Protein AF-A0A0D7PQR4-F1 (afdb_monomer)

Mean predicted aligned error: 14.52 Å

Secondary structure (DSSP, 8-state):
----------------------GGGS-HHHHHHHHHHHHHHHHHH-GGGHHHHHHHTT-HHHHHHSH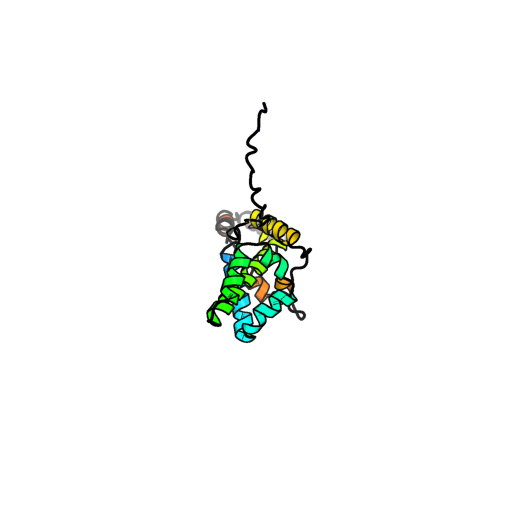HHHHHHHHHHH-S-HHHHHHHHHHHHHHHHHHHHHHHTGGGHHHHSHHHHHHHHHHHHHTT-TT--HHHHHHH--TT---HHHHHHHSPP----TTHHHHHHH----TTHHHHHHHHHHHT--

Structure (mmCIF, N/CA/C/O backbone):
data_AF-A0A0D7PQR4-F1
#
_entry.id   AF-A0A0D7PQR4-F1
#
loop_
_atom_site.group_PDB
_atom_site.id
_atom_site.type_symbol
_atom_site.label_atom_id
_atom_site.label_alt_id
_atom_site.label_comp_id
_atom_site.label_asym_id
_atom_site.label_entity_id
_atom_site.label_seq_id
_atom_site.pdbx_PDB_ins_code
_atom_site.Cartn_x
_atom_site.Cartn_y
_atom_site.Cartn_z
_atom_site.occupancy
_atom_site.B_iso_or_equiv
_atom_site.auth_seq_id
_atom_site.auth_comp_id
_atom_site.auth_asym_id
_atom_site.auth_atom_id
_atom_site.pdbx_PDB_model_num
ATOM 1 N N . MET A 1 1 ? 49.758 25.191 42.127 1.00 40.03 1 MET A N 1
ATOM 2 C CA . MET A 1 1 ? 49.955 24.147 41.099 1.00 40.03 1 MET A CA 1
ATOM 3 C C . MET A 1 1 ? 48.771 23.197 41.209 1.00 40.03 1 MET A C 1
ATOM 5 O O . MET A 1 1 ? 48.793 22.284 42.014 1.00 40.03 1 MET A O 1
ATOM 9 N N . GLU A 1 2 ? 47.596 23.698 40.836 1.00 37.06 2 GLU A N 1
ATOM 10 C CA . GLU A 1 2 ? 46.915 23.432 39.553 1.00 37.06 2 GLU A CA 1
ATOM 11 C C . GLU A 1 2 ? 46.337 22.015 39.479 1.00 37.06 2 GLU A C 1
ATOM 13 O O . GLU A 1 2 ? 46.972 21.059 39.046 1.00 37.06 2 GLU A O 1
ATOM 18 N N . ALA A 1 3 ? 45.084 21.925 39.929 1.00 39.38 3 ALA A N 1
ATOM 19 C CA . ALA A 1 3 ? 44.169 20.846 39.615 1.00 39.38 3 ALA A CA 1
ATOM 20 C C . ALA A 1 3 ? 43.684 21.035 38.172 1.00 39.38 3 ALA A C 1
ATOM 22 O O . ALA A 1 3 ? 43.029 22.033 37.874 1.00 39.38 3 ALA A O 1
ATOM 23 N N . VAL A 1 4 ? 43.984 20.085 37.285 1.00 45.41 4 VAL A N 1
ATOM 24 C CA . VAL A 1 4 ? 43.420 20.064 35.930 1.00 45.41 4 VAL A CA 1
ATOM 25 C C . VAL A 1 4 ? 42.493 18.865 35.810 1.00 45.41 4 VAL A C 1
ATOM 27 O O . VAL A 1 4 ? 42.892 17.703 35.781 1.00 45.41 4 VAL A O 1
ATOM 30 N N . THR A 1 5 ? 41.214 19.203 35.799 1.00 43.31 5 THR A N 1
ATOM 31 C CA . THR A 1 5 ? 40.053 18.349 35.611 1.00 43.31 5 THR A CA 1
ATOM 32 C C . THR A 1 5 ? 40.064 17.731 34.211 1.00 43.31 5 THR A C 1
ATOM 34 O O . THR A 1 5 ? 39.965 18.420 33.197 1.00 43.31 5 THR A O 1
ATOM 37 N N . HIS A 1 6 ? 40.142 16.402 34.133 1.00 37.88 6 HIS A N 1
ATOM 38 C CA . HIS A 1 6 ? 39.927 15.680 32.882 1.00 37.88 6 HIS A CA 1
ATOM 39 C C . HIS A 1 6 ? 38.423 15.633 32.579 1.00 37.88 6 HIS A C 1
ATOM 41 O O . HIS A 1 6 ? 37.688 14.762 33.041 1.00 37.88 6 HIS A O 1
ATOM 47 N N . ALA A 1 7 ? 37.956 16.610 31.802 1.00 39.00 7 ALA A N 1
ATOM 48 C CA . ALA A 1 7 ? 36.612 16.626 31.250 1.00 39.00 7 ALA A CA 1
ATOM 49 C C . ALA A 1 7 ? 36.429 15.441 30.286 1.00 39.00 7 ALA A C 1
ATOM 51 O O . ALA A 1 7 ? 36.964 15.422 29.174 1.00 39.00 7 ALA A O 1
ATOM 52 N N . ALA A 1 8 ? 35.646 14.448 30.708 1.00 38.22 8 ALA A N 1
ATOM 53 C CA . ALA A 1 8 ? 35.138 13.398 29.841 1.00 38.22 8 ALA A CA 1
ATOM 54 C C . ALA A 1 8 ? 34.242 14.039 28.771 1.00 38.22 8 ALA A C 1
ATOM 56 O O . ALA A 1 8 ? 33.087 14.395 29.009 1.00 38.22 8 ALA A O 1
ATOM 57 N N . ARG A 1 9 ? 34.798 14.221 27.570 1.00 38.69 9 ARG A N 1
ATOM 58 C CA . ARG A 1 9 ? 34.078 14.695 26.389 1.00 38.69 9 ARG A CA 1
ATOM 59 C C . ARG A 1 9 ? 33.115 13.599 25.941 1.00 38.69 9 ARG A C 1
ATOM 61 O O . ARG A 1 9 ? 33.416 12.820 25.039 1.00 38.69 9 ARG A O 1
ATOM 68 N N . GLY A 1 10 ? 31.944 13.561 26.571 1.00 34.31 10 GLY A N 1
ATOM 69 C CA . GLY A 1 10 ? 30.780 12.851 26.066 1.00 34.31 10 GLY A CA 1
ATOM 70 C C . GLY A 1 10 ? 30.486 13.355 24.658 1.00 34.31 10 GLY A C 1
ATOM 71 O O . GLY A 1 10 ? 29.921 14.435 24.467 1.00 34.31 10 GLY A O 1
ATOM 72 N N . ARG A 1 11 ? 30.914 12.594 23.646 1.00 40.16 11 ARG A N 1
ATOM 73 C CA . ARG A 1 11 ? 30.415 12.754 22.283 1.00 40.16 11 ARG A CA 1
ATOM 74 C C . ARG A 1 11 ? 28.931 12.433 22.343 1.00 40.16 11 ARG A C 1
ATOM 76 O O . ARG A 1 11 ? 28.533 11.273 22.350 1.00 40.16 11 ARG A O 1
ATOM 83 N N . ARG A 1 12 ? 28.140 13.502 22.433 1.00 36.53 12 ARG A N 1
ATOM 84 C CA . ARG A 1 12 ? 26.700 13.524 22.209 1.00 36.53 12 ARG A CA 1
ATOM 85 C C . ARG A 1 12 ? 26.412 12.687 20.967 1.00 36.53 12 ARG A C 1
ATOM 87 O O . ARG A 1 12 ? 26.768 13.075 19.855 1.00 36.53 12 ARG A O 1
ATOM 94 N N . LYS A 1 13 ? 25.835 11.506 21.186 1.00 37.44 13 LYS A N 1
ATOM 95 C CA . LYS A 1 13 ? 25.233 10.686 20.141 1.00 37.44 13 LYS A CA 1
ATOM 96 C C . LYS A 1 13 ? 24.183 11.578 19.496 1.00 37.44 13 LYS A C 1
ATOM 98 O O . LYS A 1 13 ? 23.254 12.002 20.178 1.00 37.44 13 LYS A O 1
ATOM 103 N N . ALA A 1 14 ? 24.401 11.937 18.233 1.00 39.28 14 ALA A N 1
ATOM 104 C CA . ALA A 1 14 ? 23.404 12.629 17.438 1.00 39.28 14 ALA A CA 1
ATOM 105 C C . ALA A 1 14 ? 22.097 11.850 17.596 1.00 39.28 14 ALA A C 1
ATOM 107 O O . ALA A 1 14 ? 22.046 10.649 17.310 1.00 39.28 14 ALA A O 1
ATOM 108 N N . THR A 1 15 ? 21.089 12.511 18.148 1.00 38.47 15 THR A N 1
ATOM 109 C CA . THR A 1 15 ? 19.727 12.009 18.224 1.00 38.47 15 THR A CA 1
ATOM 110 C C . THR A 1 15 ? 19.256 11.849 16.789 1.00 38.47 15 THR A C 1
ATOM 112 O O . THR A 1 15 ? 18.795 12.791 16.153 1.00 38.47 15 THR A O 1
ATOM 115 N N . SER A 1 16 ? 19.472 10.652 16.246 1.00 43.16 16 SER A N 1
ATOM 116 C CA . SER A 1 16 ? 18.735 10.156 15.100 1.00 43.16 16 SER A CA 1
ATOM 117 C C . SER A 1 16 ? 17.285 10.103 15.549 1.00 43.16 16 SER A C 1
ATOM 119 O O . SER A 1 16 ? 16.836 9.083 16.062 1.00 43.16 16 SER A O 1
ATOM 121 N N . ASP A 1 17 ? 16.574 11.208 15.353 1.00 42.59 17 ASP A N 1
ATOM 122 C CA . ASP A 1 17 ? 15.118 11.325 15.436 1.00 42.59 17 ASP A CA 1
ATOM 123 C C . ASP A 1 17 ? 14.460 10.577 14.257 1.00 42.59 17 ASP A C 1
ATOM 125 O O . ASP A 1 17 ? 13.580 11.054 13.549 1.00 42.59 17 ASP A O 1
ATOM 129 N N . GLY A 1 18 ? 14.994 9.392 13.958 1.00 45.53 18 GLY A N 1
ATOM 130 C CA . GLY A 1 18 ? 14.380 8.423 13.083 1.00 45.53 18 GLY A CA 1
ATOM 131 C C . GLY A 1 18 ? 13.434 7.649 13.965 1.00 45.53 18 GLY A C 1
ATOM 132 O O . GLY A 1 18 ? 13.887 6.838 14.770 1.00 45.53 18 GLY A O 1
ATOM 133 N N . VAL A 1 19 ? 12.144 7.932 13.829 1.00 50.69 19 VAL A N 1
ATOM 134 C CA . VAL A 1 19 ? 11.080 7.146 14.440 1.00 50.69 19 VAL A CA 1
ATOM 135 C C . VAL A 1 19 ? 11.322 5.680 14.059 1.00 50.69 19 VAL A C 1
ATOM 137 O O . VAL A 1 19 ? 11.058 5.268 12.928 1.00 50.69 19 VAL A O 1
ATOM 140 N N . GLN A 1 20 ? 11.876 4.899 14.990 1.00 51.66 20 GLN A N 1
ATOM 141 C CA . GLN A 1 20 ? 11.942 3.439 14.918 1.00 51.66 20 GLN A CA 1
ATOM 142 C C . GLN A 1 20 ? 10.546 2.887 15.235 1.00 51.66 20 GLN A C 1
ATOM 144 O O . GLN A 1 20 ? 10.348 2.175 16.210 1.00 51.66 20 GLN A O 1
ATOM 149 N N . CYS A 1 21 ? 9.549 3.270 14.440 1.00 57.09 21 CYS A N 1
ATOM 150 C CA . CYS A 1 21 ? 8.328 2.487 14.359 1.00 57.09 21 CYS A CA 1
ATOM 151 C C . CYS A 1 21 ? 8.608 1.380 13.352 1.00 57.09 21 CYS A C 1
ATOM 153 O O . CYS A 1 21 ? 8.778 1.657 12.163 1.00 57.09 21 CYS A O 1
ATOM 155 N N . ASP A 1 22 ? 8.712 0.159 13.867 1.00 72.50 22 ASP A N 1
ATOM 156 C CA . ASP A 1 22 ? 8.684 -1.056 13.064 1.00 72.50 22 ASP A CA 1
ATOM 157 C C . ASP A 1 22 ? 7.332 -1.114 12.340 1.00 72.50 22 ASP A C 1
ATOM 159 O O . ASP A 1 22 ? 6.287 -0.899 12.959 1.00 72.50 22 ASP A O 1
ATOM 163 N N . LEU A 1 23 ? 7.338 -1.351 11.029 1.00 84.00 23 LEU A N 1
ATOM 164 C CA . LEU A 1 23 ? 6.110 -1.453 10.231 1.00 84.00 23 LEU A CA 1
ATOM 165 C C . LEU A 1 23 ? 5.396 -2.805 10.425 1.00 84.00 23 LEU A C 1
ATOM 167 O O . LEU A 1 23 ? 4.358 -3.040 9.803 1.00 84.00 23 LEU A O 1
ATOM 171 N N . ALA A 1 24 ? 5.905 -3.671 11.308 1.00 85.62 24 ALA A N 1
ATOM 172 C CA . ALA A 1 24 ? 5.307 -4.953 11.683 1.00 85.62 24 ALA A CA 1
ATOM 173 C C . ALA A 1 24 ? 3.889 -4.857 12.277 1.00 85.62 24 ALA A C 1
ATOM 175 O O . ALA A 1 24 ? 3.188 -5.864 12.325 1.00 85.62 24 ALA A O 1
ATOM 176 N N . PHE A 1 25 ? 3.431 -3.673 12.705 1.00 89.44 25 PHE A N 1
ATOM 177 C CA . PHE A 1 25 ? 2.051 -3.493 13.180 1.00 89.44 25 PHE A CA 1
ATOM 178 C C . PHE A 1 25 ? 1.002 -3.555 12.055 1.00 89.44 25 PHE A C 1
ATOM 180 O O . PHE A 1 25 ? -0.196 -3.642 12.334 1.00 89.44 25 PHE A O 1
ATOM 187 N N . LEU A 1 26 ? 1.424 -3.470 10.788 1.00 91.81 26 LEU A N 1
ATOM 188 C CA . LEU A 1 26 ? 0.518 -3.531 9.647 1.00 91.81 26 LEU A CA 1
ATOM 189 C C . LEU A 1 26 ? -0.079 -4.942 9.502 1.00 91.81 26 LEU A C 1
ATOM 191 O O . LEU A 1 26 ? 0.678 -5.908 9.385 1.00 91.81 26 LEU A O 1
ATOM 195 N N . PRO A 1 27 ? -1.417 -5.091 9.423 1.00 93.00 27 PRO A N 1
ATOM 196 C CA . PRO A 1 27 ? -2.033 -6.396 9.215 1.00 93.00 27 PRO A CA 1
ATOM 197 C C . PRO A 1 27 ? -1.555 -7.049 7.909 1.00 93.00 27 PRO A C 1
ATOM 199 O O . PRO A 1 27 ? -1.650 -6.464 6.826 1.00 93.00 27 PRO A O 1
ATOM 202 N N . GLU A 1 28 ? -1.087 -8.297 7.986 1.00 91.88 28 GLU A N 1
ATOM 203 C CA . GLU A 1 28 ? -0.577 -9.038 6.820 1.00 91.88 28 GLU A CA 1
ATOM 204 C C . GLU A 1 28 ? -1.620 -9.194 5.707 1.00 91.88 28 GLU A C 1
ATOM 206 O O . GLU A 1 28 ? -1.295 -9.187 4.520 1.00 91.88 28 GLU A O 1
ATOM 211 N N . ILE A 1 29 ? -2.891 -9.334 6.085 1.00 91.94 29 ILE A N 1
ATOM 212 C CA . ILE A 1 29 ? -3.993 -9.474 5.132 1.00 91.94 29 ILE A CA 1
ATOM 213 C C . ILE A 1 29 ? -4.168 -8.175 4.342 1.00 91.94 29 ILE A C 1
ATOM 215 O O . ILE A 1 29 ? -4.203 -8.215 3.113 1.00 91.94 29 ILE A O 1
ATOM 219 N N . LEU A 1 30 ? -4.186 -7.032 5.037 1.00 93.06 30 LEU A N 1
ATOM 220 C CA . LEU A 1 30 ? -4.305 -5.719 4.408 1.00 93.06 30 LEU A CA 1
ATOM 221 C C . LEU A 1 30 ? -3.129 -5.457 3.467 1.00 93.06 30 LEU A C 1
ATOM 223 O O . LEU A 1 30 ? -3.329 -5.106 2.307 1.00 93.06 30 LEU A O 1
ATOM 227 N N . THR A 1 31 ? -1.898 -5.686 3.931 1.00 93.75 31 THR A N 1
ATOM 228 C CA . THR A 1 31 ? -0.706 -5.471 3.094 1.00 93.75 31 THR A CA 1
ATOM 229 C C . THR A 1 31 ? -0.721 -6.354 1.846 1.00 93.75 31 THR A C 1
ATOM 231 O O . THR A 1 31 ? -0.348 -5.896 0.767 1.00 93.75 31 THR A O 1
ATOM 234 N N . ARG A 1 32 ? -1.218 -7.593 1.943 1.00 93.94 32 ARG A N 1
ATOM 235 C CA . ARG A 1 32 ? -1.399 -8.482 0.787 1.00 93.94 32 ARG A CA 1
ATOM 236 C C . ARG A 1 32 ? -2.449 -7.960 -0.194 1.00 93.94 32 ARG A C 1
ATOM 238 O O . ARG A 1 32 ? -2.193 -7.978 -1.397 1.00 93.94 32 ARG A O 1
ATOM 245 N N . GLN A 1 33 ? -3.596 -7.485 0.292 1.00 92.69 33 GLN A N 1
ATOM 246 C CA . GLN A 1 33 ? -4.647 -6.928 -0.569 1.00 92.69 33 GLN A CA 1
ATOM 247 C C . GLN A 1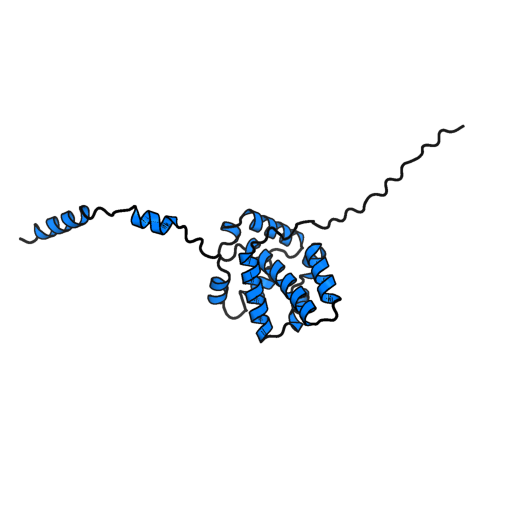 33 ? -4.177 -5.637 -1.260 1.00 92.69 33 GLN A C 1
ATOM 249 O O . GLN A 1 33 ? -4.321 -5.509 -2.475 1.00 92.69 33 GLN A O 1
ATOM 254 N N . CYS A 1 34 ? -3.525 -4.729 -0.526 1.00 93.69 34 CYS A N 1
ATOM 255 C CA . CYS A 1 34 ? -2.906 -3.521 -1.081 1.00 93.69 34 CYS A CA 1
ATOM 256 C C . CYS A 1 34 ? -1.868 -3.854 -2.157 1.00 93.69 34 CYS A C 1
ATOM 258 O O . CYS A 1 34 ? -1.859 -3.241 -3.223 1.00 93.69 34 CYS A O 1
ATOM 260 N N . ARG A 1 35 ? -1.013 -4.851 -1.897 1.00 94.69 35 ARG A N 1
ATOM 261 C CA . ARG A 1 35 ? -0.006 -5.304 -2.859 1.00 94.69 35 ARG A CA 1
ATOM 262 C C . ARG A 1 35 ? -0.655 -5.813 -4.141 1.00 94.69 35 ARG A C 1
ATOM 264 O O . ARG A 1 35 ? -0.267 -5.372 -5.216 1.00 94.69 35 ARG A O 1
ATOM 271 N N . SER A 1 36 ? -1.659 -6.683 -4.018 1.00 92.44 36 SER A N 1
ATOM 272 C CA . SER A 1 36 ? -2.389 -7.224 -5.168 1.00 92.44 36 SER A CA 1
ATOM 273 C C . SER A 1 36 ? -3.041 -6.119 -5.998 1.00 92.44 36 SER A C 1
ATOM 275 O O . SER A 1 36 ? -3.008 -6.184 -7.224 1.00 92.44 36 SER A O 1
ATOM 277 N N . LEU A 1 37 ? -3.608 -5.097 -5.350 1.00 91.62 37 LEU A N 1
ATOM 278 C CA . LEU A 1 37 ? -4.205 -3.956 -6.041 1.00 91.62 37 LEU A CA 1
ATOM 279 C C . LEU A 1 37 ? -3.157 -3.182 -6.853 1.00 91.62 37 LEU A C 1
ATOM 281 O O . LEU A 1 37 ? -3.344 -2.967 -8.050 1.00 91.62 37 LEU A O 1
ATOM 285 N N . ILE A 1 38 ? -2.040 -2.813 -6.224 1.00 92.00 38 ILE A N 1
ATOM 286 C CA . ILE A 1 38 ? -0.956 -2.062 -6.873 1.00 92.00 38 ILE A CA 1
ATOM 287 C C . ILE A 1 38 ? -0.353 -2.871 -8.027 1.00 92.00 38 ILE A C 1
ATOM 289 O O . ILE A 1 38 ? -0.171 -2.337 -9.120 1.00 92.00 38 ILE A O 1
ATOM 293 N N . GLU A 1 39 ? -0.065 -4.156 -7.804 1.00 92.81 39 GLU A N 1
ATOM 294 C CA . GLU A 1 39 ? 0.477 -5.043 -8.836 1.00 92.81 39 GLU A CA 1
ATOM 295 C C . GLU A 1 39 ? -0.491 -5.152 -10.020 1.00 92.81 39 GLU A C 1
ATOM 297 O O . GLU A 1 39 ? -0.080 -4.869 -11.142 1.00 92.81 39 GLU A O 1
ATOM 302 N N . SER A 1 40 ? -1.782 -5.414 -9.782 1.00 89.75 40 SER A N 1
ATOM 303 C CA . SER A 1 40 ? -2.782 -5.513 -10.859 1.00 89.75 40 SER A CA 1
ATOM 304 C C . SER A 1 40 ? -2.918 -4.224 -11.681 1.00 89.75 40 SER A C 1
ATOM 306 O O . SER A 1 40 ? -3.039 -4.269 -12.905 1.00 89.75 40 SER A O 1
ATOM 308 N N . TYR A 1 41 ? -2.834 -3.056 -11.036 1.00 89.06 41 TYR A N 1
ATOM 309 C CA . TYR A 1 41 ? -2.857 -1.774 -11.736 1.00 89.06 41 TYR A CA 1
ATOM 310 C C . TYR A 1 41 ? -1.613 -1.599 -12.617 1.00 89.06 41 TYR A C 1
ATOM 312 O O . TYR A 1 41 ? -1.715 -1.225 -13.790 1.00 89.06 41 TYR A O 1
ATOM 320 N N . HIS A 1 42 ? -0.428 -1.879 -12.075 1.00 89.94 42 HIS A N 1
ATOM 321 C CA . HIS A 1 42 ? 0.838 -1.660 -12.773 1.00 89.94 42 HIS A CA 1
ATOM 322 C C . HIS A 1 42 ? 1.202 -2.750 -13.783 1.00 89.94 42 HIS A C 1
ATOM 324 O O . HIS A 1 42 ? 2.006 -2.486 -14.678 1.00 89.94 42 HIS A O 1
ATOM 330 N N . GLU A 1 43 ? 0.589 -3.927 -13.714 1.00 89.31 43 GLU A N 1
ATOM 331 C CA . GLU A 1 43 ? 0.637 -4.916 -14.795 1.00 89.31 43 GLU A CA 1
ATOM 332 C C . GLU A 1 43 ? 0.030 -4.359 -16.089 1.00 89.31 43 GLU A C 1
ATOM 334 O O . GLU A 1 43 ? 0.565 -4.602 -17.169 1.00 89.31 43 GLU A O 1
ATOM 339 N N . VAL A 1 44 ? -1.028 -3.547 -15.981 1.00 87.88 44 VAL A N 1
ATOM 340 C CA . VAL A 1 44 ? -1.694 -2.915 -17.131 1.00 87.88 44 VAL A CA 1
ATOM 341 C C . VAL A 1 44 ? -1.005 -1.610 -17.550 1.00 87.88 44 VAL A C 1
ATOM 343 O O . VAL A 1 44 ? -0.842 -1.352 -18.740 1.00 87.88 44 VAL A O 1
ATOM 346 N N . HIS A 1 45 ? -0.582 -0.783 -16.588 1.00 84.81 45 HIS A N 1
ATOM 347 C CA . HIS A 1 45 ? -0.091 0.583 -16.850 1.00 84.81 45 HIS A CA 1
ATOM 348 C C . HIS A 1 45 ? 1.441 0.716 -16.858 1.00 84.81 45 HIS A C 1
ATOM 350 O O . HIS A 1 45 ? 1.976 1.793 -17.132 1.00 84.81 45 HIS A O 1
ATOM 356 N N . GLY A 1 46 ? 2.158 -0.363 -16.549 1.00 89.88 46 GLY A N 1
ATOM 357 C CA . GLY A 1 46 ? 3.609 -0.393 -16.421 1.00 89.88 46 GLY A CA 1
ATOM 358 C C . GLY A 1 46 ? 4.111 0.061 -15.045 1.00 89.88 46 GLY A C 1
ATOM 359 O O . GLY A 1 46 ? 3.652 1.041 -14.458 1.00 89.88 46 GLY A O 1
ATOM 360 N N . PHE A 1 47 ? 5.129 -0.636 -14.540 1.00 91.31 47 PHE A N 1
ATOM 361 C CA . PHE A 1 47 ? 5.734 -0.373 -13.226 1.00 91.31 47 PHE A CA 1
ATOM 362 C C . PHE A 1 47 ? 6.701 0.820 -13.203 1.00 91.31 47 PHE A C 1
ATOM 364 O O . PHE A 1 47 ? 6.998 1.352 -12.136 1.00 91.31 47 PHE A O 1
ATOM 371 N N . ALA A 1 48 ? 7.190 1.267 -14.364 1.00 88.44 48 ALA A N 1
ATOM 372 C CA . ALA A 1 48 ? 8.193 2.332 -14.454 1.00 88.44 48 ALA A CA 1
ATOM 373 C C . ALA A 1 48 ? 7.689 3.701 -13.951 1.00 88.44 48 ALA A C 1
ATOM 375 O O . ALA A 1 48 ? 8.493 4.564 -13.609 1.00 88.44 48 ALA A O 1
ATOM 376 N N . SER A 1 49 ? 6.369 3.900 -13.891 1.00 88.12 49 SER A N 1
ATOM 377 C CA . SER A 1 49 ? 5.738 5.135 -13.412 1.00 88.12 49 SER A CA 1
ATOM 378 C C . SER A 1 49 ? 5.661 5.230 -11.885 1.00 88.12 49 SER A C 1
ATOM 380 O O . SER A 1 49 ? 5.546 6.333 -11.353 1.00 88.12 49 SER A O 1
ATOM 382 N N . LEU A 1 50 ? 5.766 4.103 -11.173 1.00 90.62 50 LEU A N 1
ATOM 383 C CA . LEU A 1 50 ? 5.559 4.024 -9.726 1.00 90.62 50 LEU A CA 1
ATOM 384 C C . LEU A 1 50 ? 6.531 4.905 -8.910 1.00 90.62 50 LEU A C 1
ATOM 386 O O . LEU A 1 50 ? 6.067 5.615 -8.016 1.00 90.62 50 LEU A O 1
ATOM 390 N N . PRO A 1 51 ? 7.846 4.960 -9.212 1.00 90.69 51 PRO A N 1
ATOM 391 C CA . PRO A 1 51 ? 8.756 5.865 -8.508 1.00 90.69 51 PRO A CA 1
ATOM 392 C C . PRO A 1 51 ? 8.376 7.332 -8.716 1.00 90.69 51 PRO A C 1
ATOM 394 O O . PRO A 1 51 ? 8.327 8.104 -7.766 1.00 90.69 51 PRO A O 1
ATOM 397 N N . ASN A 1 52 ? 8.058 7.718 -9.953 1.00 91.12 52 ASN A N 1
ATOM 398 C CA . ASN A 1 52 ? 7.675 9.092 -10.265 1.00 91.12 52 ASN A CA 1
ATOM 399 C C . ASN A 1 52 ? 6.366 9.482 -9.557 1.00 91.12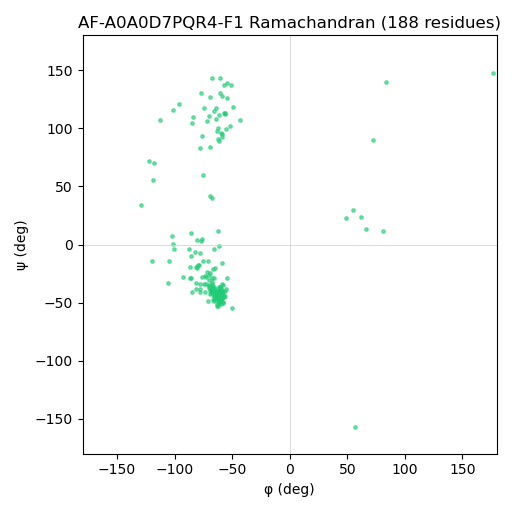 52 ASN A C 1
ATOM 401 O O . ASN A 1 52 ? 6.272 10.562 -8.982 1.00 91.12 52 ASN A O 1
ATOM 405 N N . MET A 1 53 ? 5.390 8.575 -9.527 1.00 90.44 53 MET A N 1
ATOM 406 C CA . MET A 1 53 ? 4.115 8.757 -8.834 1.00 90.44 53 MET A CA 1
ATOM 407 C C . MET A 1 53 ? 4.298 9.009 -7.332 1.00 90.44 53 MET A C 1
ATOM 409 O O . MET A 1 53 ? 3.726 9.955 -6.795 1.00 90.44 53 MET A O 1
ATOM 413 N N . LEU A 1 54 ? 5.147 8.227 -6.655 1.00 91.19 54 LEU A N 1
ATOM 414 C CA . LEU A 1 54 ? 5.445 8.430 -5.232 1.00 91.19 54 LEU A CA 1
ATOM 415 C C . LEU A 1 54 ? 6.005 9.841 -4.954 1.00 91.19 54 LEU A C 1
ATOM 417 O O . LEU A 1 54 ? 5.691 10.445 -3.928 1.00 91.19 54 LEU A O 1
ATOM 421 N N . TRP A 1 55 ? 6.794 10.397 -5.878 1.00 89.81 55 TRP A N 1
ATOM 422 C CA . TRP A 1 55 ? 7.368 11.739 -5.750 1.00 89.81 55 TRP A CA 1
ATOM 423 C C . TRP A 1 55 ? 6.339 12.822 -6.076 1.00 89.81 55 TRP A C 1
ATOM 425 O O . TRP A 1 55 ? 6.280 13.832 -5.375 1.00 89.81 55 TRP A O 1
ATOM 435 N N . GLN A 1 56 ? 5.488 12.595 -7.078 1.00 88.06 56 GLN A N 1
ATOM 436 C CA . GLN A 1 56 ? 4.371 13.483 -7.417 1.00 88.06 56 GLN A CA 1
ATOM 437 C C . GLN A 1 56 ? 3.364 13.596 -6.270 1.00 88.06 56 GLN A C 1
ATOM 439 O O . GLN A 1 56 ? 2.928 14.696 -5.939 1.00 88.06 56 GLN A O 1
ATOM 444 N N . PHE A 1 57 ? 3.078 12.487 -5.587 1.00 89.31 57 PHE A N 1
ATOM 445 C CA . PHE A 1 57 ? 2.260 12.464 -4.371 1.00 89.31 57 PHE A CA 1
ATOM 446 C C . PHE A 1 57 ? 3.000 12.969 -3.131 1.00 89.31 57 PHE A C 1
ATOM 448 O O . PHE A 1 57 ? 2.455 12.973 -2.033 1.00 89.31 57 PHE A O 1
ATOM 455 N N . ARG A 1 58 ? 4.232 13.459 -3.305 1.00 86.38 58 ARG A N 1
ATOM 456 C CA . ARG A 1 58 ? 5.085 14.033 -2.266 1.00 86.38 58 ARG A CA 1
ATOM 457 C C . ARG A 1 58 ? 5.452 13.058 -1.150 1.00 86.38 58 ARG A C 1
ATOM 459 O O . ARG A 1 58 ? 5.859 13.530 -0.106 1.00 86.38 58 ARG A O 1
ATOM 466 N N . MET A 1 59 ? 5.438 11.741 -1.362 1.00 89.56 59 MET A N 1
ATOM 467 C CA . MET A 1 59 ? 5.741 10.736 -0.323 1.00 89.56 59 MET A CA 1
ATOM 468 C C . MET A 1 59 ? 7.194 10.748 0.190 1.00 89.56 59 MET A C 1
ATOM 470 O O . MET A 1 59 ? 7.533 10.006 1.111 1.00 89.56 59 MET A O 1
ATOM 474 N N . GLY A 1 60 ? 8.068 11.580 -0.385 1.00 87.69 60 GLY A N 1
ATOM 475 C CA . GLY A 1 60 ? 9.478 11.708 -0.005 1.00 87.69 60 GLY A CA 1
ATOM 476 C C . GLY A 1 60 ? 9.710 11.894 1.503 1.00 87.69 60 GLY A C 1
ATOM 477 O O . GLY A 1 60 ? 10.414 11.071 2.083 1.00 87.69 60 GLY A O 1
ATOM 478 N N . PRO A 1 61 ? 9.096 12.887 2.180 1.00 87.50 61 PRO A N 1
ATOM 479 C CA . PRO A 1 61 ? 9.295 13.118 3.611 1.00 87.50 61 PRO A CA 1
ATOM 480 C C . PRO A 1 61 ? 8.854 11.941 4.488 1.00 87.50 61 PRO A C 1
ATOM 482 O O . PRO A 1 61 ? 9.527 11.635 5.471 1.00 87.50 61 PRO A O 1
ATOM 485 N N . LEU A 1 62 ? 7.764 11.255 4.126 1.00 88.19 62 LEU A N 1
ATOM 486 C CA . LEU A 1 62 ? 7.321 10.033 4.802 1.00 88.19 62 LEU A CA 1
ATOM 487 C C . LEU A 1 62 ? 8.375 8.924 4.650 1.00 88.19 62 LEU A C 1
ATOM 489 O O . LEU A 1 62 ? 8.859 8.376 5.640 1.00 88.19 62 LEU A O 1
ATOM 493 N N . ILE A 1 63 ? 8.795 8.634 3.415 1.00 90.06 63 ILE A N 1
ATOM 494 C CA . ILE A 1 63 ? 9.800 7.599 3.121 1.00 90.06 63 ILE A CA 1
ATOM 495 C C . ILE A 1 63 ? 11.126 7.901 3.828 1.00 90.06 63 ILE A C 1
ATOM 497 O O . ILE A 1 63 ? 11.775 7.000 4.362 1.00 90.06 63 ILE A O 1
ATOM 501 N N . GLU A 1 64 ? 11.531 9.167 3.852 1.00 88.38 64 GLU A N 1
ATOM 502 C CA . GLU A 1 64 ? 12.773 9.596 4.476 1.00 88.38 64 GLU A CA 1
ATOM 503 C C . GLU A 1 64 ? 12.726 9.509 5.995 1.00 88.38 64 GLU A C 1
ATOM 505 O O . GLU A 1 64 ? 13.745 9.156 6.576 1.00 88.38 64 GLU A O 1
ATOM 510 N N . ARG A 1 65 ? 11.598 9.768 6.662 1.00 85.94 65 ARG A N 1
ATOM 511 C CA . ARG A 1 65 ? 11.502 9.688 8.133 1.00 85.94 65 ARG A CA 1
ATOM 512 C C . ARG A 1 65 ? 11.577 8.255 8.663 1.00 85.94 65 ARG A C 1
ATOM 514 O O . ARG A 1 65 ? 12.142 8.044 9.737 1.00 85.94 65 ARG A O 1
ATOM 521 N N . HIS A 1 66 ? 11.108 7.272 7.896 1.00 86.94 66 HIS A N 1
ATOM 522 C CA . HIS A 1 66 ? 11.066 5.871 8.323 1.00 86.94 66 HIS A CA 1
ATOM 523 C C . HIS A 1 66 ? 12.268 5.064 7.833 1.00 86.94 66 HIS A C 1
ATOM 525 O O . HIS A 1 66 ? 12.502 4.918 6.635 1.00 86.94 66 HIS A O 1
ATOM 531 N N . ALA A 1 67 ? 13.026 4.489 8.772 1.00 88.31 67 ALA A N 1
ATOM 532 C CA . ALA A 1 67 ? 14.266 3.771 8.472 1.00 88.31 67 ALA A CA 1
ATOM 533 C C . ALA A 1 67 ? 14.064 2.594 7.501 1.00 88.31 67 ALA A C 1
ATOM 535 O O . ALA A 1 67 ? 14.872 2.411 6.588 1.00 88.31 67 ALA A O 1
ATOM 536 N N . GLU A 1 68 ? 12.978 1.835 7.658 1.00 90.31 68 GLU A N 1
ATOM 537 C CA . GLU A 1 68 ? 12.645 0.709 6.780 1.00 90.31 68 GLU A CA 1
ATOM 538 C C . GLU A 1 68 ? 12.316 1.154 5.355 1.00 90.31 68 GLU A C 1
ATOM 540 O O . GLU A 1 68 ? 12.897 0.634 4.401 1.00 90.31 68 GLU A O 1
ATOM 545 N N . LEU A 1 69 ? 11.447 2.159 5.195 1.00 91.44 69 LEU A N 1
ATOM 546 C CA . LEU A 1 69 ? 11.106 2.711 3.881 1.00 91.44 69 LEU A CA 1
ATOM 547 C C . LEU A 1 69 ? 12.337 3.306 3.199 1.00 91.44 69 LEU A C 1
ATOM 549 O O . LEU A 1 69 ? 12.581 3.048 2.021 1.00 91.44 69 LEU A O 1
ATOM 553 N N . ARG A 1 70 ? 13.175 4.022 3.953 1.00 92.38 70 ARG A N 1
ATOM 554 C CA . ARG A 1 70 ? 14.447 4.563 3.467 1.00 92.38 70 ARG A CA 1
ATOM 555 C C . ARG A 1 70 ? 15.396 3.456 3.002 1.00 92.38 70 ARG A C 1
ATOM 557 O O . ARG A 1 70 ? 16.085 3.611 1.990 1.00 92.38 70 ARG A O 1
ATOM 564 N N . GLN A 1 71 ? 15.448 2.334 3.720 1.00 92.38 71 GLN A N 1
ATOM 565 C CA . GLN A 1 71 ? 16.272 1.188 3.339 1.00 92.38 71 GLN A CA 1
ATOM 566 C C . GLN A 1 71 ? 15.730 0.493 2.085 1.00 92.38 71 GLN A C 1
ATOM 568 O O . GLN A 1 71 ? 16.520 0.147 1.201 1.00 92.38 71 GLN A O 1
ATOM 573 N N . LEU A 1 72 ? 14.410 0.314 1.986 1.00 92.94 72 LEU A N 1
ATOM 574 C CA . LEU A 1 72 ? 13.755 -0.214 0.789 1.00 92.94 72 LEU A CA 1
ATOM 575 C C . LEU A 1 72 ? 14.018 0.680 -0.419 1.00 92.94 72 LEU A C 1
ATOM 577 O O . LEU A 1 72 ? 14.451 0.171 -1.451 1.00 92.94 72 LEU A O 1
ATOM 581 N N . LEU A 1 73 ? 13.865 1.998 -0.266 1.00 93.81 73 LEU A N 1
ATOM 582 C CA . LEU A 1 73 ? 14.145 2.967 -1.320 1.00 93.81 73 LEU A CA 1
ATOM 583 C C . LEU A 1 73 ? 15.595 2.855 -1.782 1.00 93.81 73 LEU A C 1
ATOM 585 O O . LEU A 1 73 ? 15.860 2.704 -2.969 1.00 93.81 73 LEU A O 1
ATOM 589 N N . ARG A 1 74 ? 16.550 2.857 -0.846 1.00 94.50 74 ARG A N 1
ATOM 590 C CA . ARG A 1 74 ? 17.972 2.732 -1.186 1.00 94.50 74 ARG A CA 1
ATOM 591 C C . ARG A 1 74 ? 18.250 1.457 -1.983 1.00 94.50 74 ARG A C 1
ATOM 593 O O . ARG A 1 74 ? 18.969 1.515 -2.977 1.00 94.50 74 ARG A O 1
ATOM 600 N N . ARG A 1 75 ? 17.695 0.314 -1.571 1.00 94.06 75 ARG A N 1
ATOM 601 C CA . ARG A 1 75 ? 17.845 -0.966 -2.289 1.00 94.06 75 ARG A CA 1
ATOM 602 C C . ARG A 1 75 ? 17.200 -0.919 -3.679 1.00 94.06 75 ARG A C 1
ATOM 604 O O . ARG A 1 75 ? 17.821 -1.367 -4.641 1.00 94.06 75 ARG A O 1
ATOM 611 N N . ALA A 1 76 ? 15.997 -0.357 -3.787 1.00 93.81 76 ALA A N 1
ATOM 612 C CA . ALA A 1 76 ? 15.263 -0.225 -5.044 1.00 93.81 76 ALA A CA 1
ATOM 613 C C . ALA A 1 76 ? 15.968 0.706 -6.043 1.00 93.81 76 ALA A C 1
ATOM 615 O O . ALA A 1 76 ? 16.002 0.408 -7.231 1.00 93.81 76 ALA A O 1
ATOM 616 N N . SER A 1 77 ? 16.591 1.787 -5.568 1.00 91.62 77 SER A N 1
ATOM 617 C CA . SER A 1 77 ? 17.284 2.761 -6.422 1.00 91.62 77 SER A CA 1
ATOM 618 C C . SER A 1 77 ? 18.700 2.346 -6.831 1.00 91.62 77 SER A C 1
ATOM 620 O O . SER A 1 77 ? 19.243 2.898 -7.780 1.00 91.62 77 SER A O 1
ATOM 622 N N . THR A 1 78 ? 19.334 1.411 -6.115 1.00 94.25 78 THR A N 1
ATOM 623 C CA . THR A 1 78 ? 20.735 1.009 -6.374 1.00 94.25 78 THR A CA 1
ATOM 624 C C . THR A 1 78 ? 20.869 -0.339 -7.072 1.00 94.25 78 THR A C 1
ATOM 626 O O . THR A 1 78 ? 21.943 -0.679 -7.573 1.00 94.25 78 THR A O 1
ATOM 629 N N . THR A 1 79 ? 19.801 -1.133 -7.111 1.00 94.88 79 THR A N 1
ATOM 630 C CA . THR A 1 79 ? 19.816 -2.424 -7.796 1.00 94.88 79 THR A CA 1
ATOM 631 C C . THR A 1 79 ? 19.942 -2.249 -9.308 1.00 94.88 79 THR A C 1
ATOM 633 O O . THR A 1 79 ? 19.341 -1.365 -9.909 1.00 94.88 79 THR A O 1
ATOM 636 N N . ARG A 1 80 ? 20.690 -3.151 -9.950 1.00 92.56 80 ARG A N 1
ATOM 637 C CA . ARG A 1 80 ? 20.829 -3.197 -11.417 1.00 92.56 80 ARG A CA 1
ATOM 638 C C . ARG A 1 80 ? 19.674 -3.925 -12.113 1.00 92.56 80 ARG A C 1
ATOM 640 O O . ARG A 1 80 ? 19.625 -3.974 -13.334 1.00 92.56 80 ARG A O 1
ATOM 647 N N . SER A 1 81 ? 18.767 -4.536 -11.348 1.00 94.94 81 SER A N 1
ATOM 648 C CA . SER A 1 81 ? 17.628 -5.286 -11.880 1.00 94.94 81 SER A CA 1
ATOM 649 C C . SER A 1 81 ? 16.358 -4.452 -11.795 1.00 94.94 81 SER A C 1
ATOM 651 O O . SER A 1 81 ? 15.867 -4.203 -10.695 1.00 94.94 81 SER A O 1
ATOM 653 N N . ALA A 1 82 ? 15.784 -4.108 -12.952 1.00 91.62 82 ALA A N 1
ATOM 654 C CA . ALA A 1 82 ? 14.499 -3.412 -13.033 1.00 91.62 82 ALA A CA 1
ATOM 655 C C . ALA A 1 82 ? 13.388 -4.168 -12.285 1.00 91.62 82 ALA A C 1
ATOM 657 O O . ALA A 1 82 ? 12.608 -3.559 -11.564 1.00 91.62 82 ALA A O 1
ATOM 658 N N . LYS A 1 83 ? 13.375 -5.508 -12.357 1.00 93.31 83 LYS A N 1
ATOM 659 C CA . LYS A 1 83 ? 12.429 -6.345 -11.601 1.00 93.31 83 LYS A CA 1
ATOM 660 C C . LYS A 1 83 ? 12.544 -6.115 -10.090 1.00 93.31 83 LYS A C 1
ATOM 662 O O . LYS A 1 83 ? 11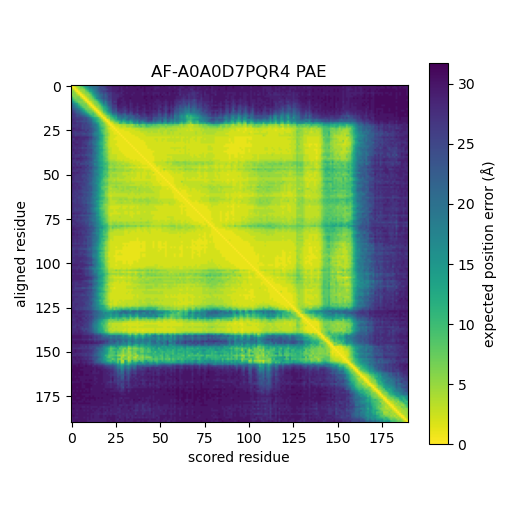.539 -5.863 -9.437 1.00 93.31 83 LYS A O 1
ATOM 667 N N . LYS A 1 84 ? 13.766 -6.156 -9.543 1.00 94.38 84 LYS A N 1
ATOM 668 C CA . LYS A 1 84 ? 14.004 -5.917 -8.107 1.00 94.38 84 LYS A CA 1
ATOM 669 C C . LYS A 1 84 ? 13.726 -4.467 -7.704 1.00 94.38 84 LYS A C 1
ATOM 671 O O . LYS A 1 84 ? 13.281 -4.232 -6.586 1.00 94.38 84 LYS A O 1
ATOM 676 N N . ALA A 1 85 ? 13.999 -3.508 -8.590 1.00 94.12 85 ALA A N 1
ATOM 677 C CA . ALA A 1 85 ? 13.667 -2.106 -8.356 1.00 94.12 85 ALA A CA 1
ATOM 678 C C . ALA A 1 85 ? 12.149 -1.943 -8.226 1.00 94.12 85 ALA A C 1
ATOM 680 O O . ALA A 1 85 ? 11.673 -1.455 -7.204 1.00 94.12 85 ALA A O 1
ATOM 681 N N . ASN A 1 86 ? 11.399 -2.449 -9.209 1.00 94.62 86 ASN A N 1
ATOM 682 C CA . ASN A 1 86 ? 9.939 -2.407 -9.230 1.00 94.62 86 ASN A CA 1
ATOM 683 C C . ASN A 1 86 ? 9.340 -3.087 -7.997 1.00 94.62 86 ASN A C 1
ATOM 685 O O . ASN A 1 86 ? 8.490 -2.496 -7.346 1.00 94.62 86 ASN A O 1
ATOM 689 N N . GLU A 1 87 ? 9.828 -4.270 -7.615 1.00 94.62 87 GLU A N 1
ATOM 690 C CA . GLU A 1 87 ? 9.387 -4.955 -6.391 1.00 94.62 87 GLU A CA 1
ATOM 691 C C . GLU A 1 87 ? 9.621 -4.102 -5.132 1.00 94.62 87 GLU A C 1
ATOM 693 O O . GLU A 1 87 ? 8.757 -4.014 -4.258 1.00 94.62 87 GLU A O 1
ATOM 698 N N . GLY A 1 88 ? 10.769 -3.424 -5.050 1.00 94.94 88 GLY A N 1
ATOM 699 C CA . GLY A 1 88 ? 11.064 -2.495 -3.963 1.00 94.94 88 GLY A CA 1
ATOM 700 C C . GLY A 1 88 ? 10.090 -1.317 -3.912 1.00 94.94 88 GLY A C 1
ATOM 701 O O . GLY A 1 88 ? 9.575 -1.000 -2.841 1.00 94.94 88 GLY A O 1
ATOM 702 N N . PHE A 1 89 ? 9.784 -0.706 -5.059 1.00 95.38 89 PHE A N 1
ATOM 703 C CA . PHE A 1 89 ? 8.816 0.390 -5.134 1.00 95.38 89 PHE A CA 1
ATOM 704 C C . PHE A 1 89 ? 7.381 -0.067 -4.854 1.00 95.38 89 PHE A C 1
ATOM 706 O O . PHE A 1 89 ? 6.663 0.633 -4.142 1.00 95.38 89 PHE A O 1
ATOM 713 N N . VAL A 1 90 ? 6.979 -1.254 -5.323 1.00 96.25 90 VAL A N 1
ATOM 714 C CA . VAL A 1 90 ? 5.678 -1.866 -4.998 1.00 96.25 90 VAL A CA 1
ATOM 715 C C . VAL A 1 90 ? 5.559 -2.062 -3.498 1.00 96.25 90 VAL A C 1
ATOM 717 O O . VAL A 1 90 ? 4.532 -1.719 -2.917 1.00 96.25 90 VAL A O 1
ATOM 720 N N . ARG A 1 91 ? 6.618 -2.546 -2.841 1.00 95.69 91 ARG A N 1
ATOM 721 C CA . ARG A 1 91 ? 6.623 -2.716 -1.387 1.00 95.69 91 ARG A CA 1
ATOM 722 C C . ARG A 1 91 ? 6.479 -1.381 -0.656 1.00 95.69 91 ARG A C 1
ATOM 724 O O . ARG A 1 91 ? 5.692 -1.307 0.277 1.00 95.69 91 ARG A O 1
ATOM 731 N N . ILE A 1 92 ? 7.180 -0.334 -1.097 1.00 95.25 92 ILE A N 1
ATOM 732 C CA . ILE A 1 92 ? 7.038 1.016 -0.524 1.00 95.25 92 ILE A CA 1
ATOM 733 C C . ILE A 1 92 ? 5.596 1.515 -0.679 1.00 95.25 92 ILE A C 1
ATOM 735 O O . ILE A 1 92 ? 4.979 1.904 0.310 1.00 95.25 92 ILE A O 1
ATOM 739 N N . ALA A 1 93 ? 5.042 1.456 -1.891 1.00 95.31 93 ALA A N 1
ATOM 740 C CA . ALA A 1 93 ? 3.678 1.902 -2.167 1.00 95.31 93 ALA A CA 1
ATOM 741 C C . ALA A 1 93 ? 2.633 1.091 -1.383 1.00 95.31 93 ALA A C 1
ATOM 743 O O . ALA A 1 93 ? 1.696 1.663 -0.838 1.00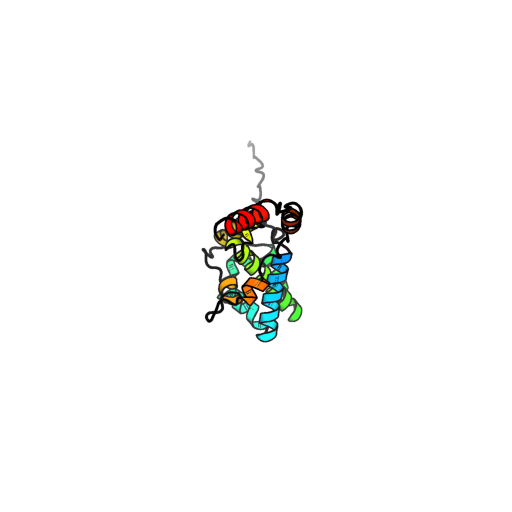 95.31 93 ALA A O 1
ATOM 744 N N . THR A 1 94 ? 2.834 -0.223 -1.251 1.00 95.75 94 THR A N 1
ATOM 745 C CA . THR A 1 94 ? 1.976 -1.121 -0.459 1.00 95.75 94 THR A CA 1
ATOM 746 C C . THR A 1 94 ? 1.936 -0.700 1.003 1.00 95.75 94 THR A C 1
ATOM 748 O O . THR A 1 94 ? 0.855 -0.613 1.589 1.00 95.75 94 THR A O 1
ATOM 751 N N . THR A 1 95 ? 3.101 -0.437 1.601 1.00 95.25 95 THR A N 1
ATOM 752 C CA . THR A 1 95 ? 3.179 0.008 2.994 1.00 95.25 95 THR A CA 1
ATOM 753 C C . THR A 1 95 ? 2.437 1.327 3.176 1.00 95.25 95 THR A C 1
ATOM 755 O O . THR A 1 95 ? 1.615 1.439 4.081 1.00 95.25 95 THR A O 1
ATOM 758 N N . ILE A 1 96 ? 2.694 2.307 2.306 1.00 94.06 96 ILE A N 1
ATOM 759 C CA . ILE A 1 96 ? 2.073 3.633 2.397 1.00 94.06 96 ILE A CA 1
ATOM 760 C C . ILE A 1 96 ? 0.553 3.525 2.239 1.00 94.06 96 ILE A C 1
ATOM 762 O O . ILE A 1 96 ? -0.174 4.005 3.101 1.00 94.06 96 ILE A O 1
ATOM 766 N N . LEU A 1 97 ? 0.062 2.817 1.219 1.00 94.12 97 LEU A N 1
ATOM 767 C CA . LEU A 1 97 ? -1.376 2.625 1.012 1.00 94.12 97 LEU A CA 1
ATOM 768 C C . LEU A 1 97 ? -2.047 1.925 2.208 1.00 94.12 97 LEU A C 1
ATOM 770 O O . LEU A 1 97 ? -3.148 2.293 2.607 1.00 94.12 97 LEU A O 1
ATOM 774 N N . SER A 1 98 ? -1.373 0.949 2.822 1.00 94.19 98 SER A N 1
ATOM 775 C CA . SER A 1 98 ? -1.889 0.264 4.017 1.00 94.19 98 SER A CA 1
ATOM 776 C C . SER A 1 98 ? -1.993 1.206 5.221 1.00 94.19 98 SER A C 1
ATOM 778 O O . SER A 1 98 ? -2.966 1.134 5.972 1.00 94.19 98 SER A O 1
ATOM 780 N N . LEU A 1 99 ? -1.021 2.110 5.394 1.00 93.12 99 LEU A N 1
ATOM 781 C CA . LEU A 1 99 ? -1.068 3.151 6.426 1.00 93.12 99 LEU A CA 1
ATOM 782 C C . LEU A 1 99 ? -2.247 4.099 6.195 1.00 93.12 99 LEU A C 1
ATOM 784 O O . LEU A 1 99 ? -2.990 4.383 7.131 1.00 93.12 99 LEU A O 1
ATOM 788 N N . GLU A 1 100 ? -2.446 4.553 4.958 1.00 92.50 100 GLU A N 1
ATOM 789 C CA . GLU A 1 100 ? -3.553 5.446 4.609 1.00 92.50 100 GLU A CA 1
ATOM 790 C C . GLU A 1 100 ? -4.923 4.783 4.860 1.00 92.50 100 GLU A C 1
ATOM 792 O O . GLU A 1 100 ? -5.809 5.397 5.463 1.00 92.50 100 GLU A O 1
ATOM 797 N N . ILE A 1 101 ? -5.091 3.503 4.497 1.00 91.94 101 ILE A N 1
ATOM 798 C CA . ILE A 1 101 ? -6.326 2.731 4.746 1.00 91.94 101 ILE A CA 1
ATOM 799 C C . ILE A 1 101 ? -6.620 2.601 6.245 1.00 91.94 101 ILE A C 1
ATOM 801 O O . ILE A 1 101 ? -7.756 2.815 6.680 1.00 91.94 101 ILE A O 1
ATOM 805 N N . LEU A 1 102 ? -5.604 2.284 7.052 1.00 92.69 102 LEU A N 1
ATOM 806 C CA . LEU A 1 102 ? -5.752 2.197 8.506 1.00 92.69 102 LEU A CA 1
ATOM 807 C C . LEU A 1 102 ? -6.088 3.560 9.114 1.00 92.69 102 LEU A C 1
ATOM 809 O O . LEU A 1 102 ? -6.992 3.662 9.945 1.00 92.69 102 LEU A O 1
ATOM 813 N N . ALA A 1 103 ? -5.411 4.619 8.676 1.00 91.25 103 ALA A N 1
ATOM 814 C CA . ALA A 1 103 ? -5.616 5.956 9.212 1.00 91.25 103 ALA A CA 1
ATOM 815 C C . ALA A 1 103 ? -6.996 6.535 8.855 1.00 91.25 103 ALA A C 1
ATOM 817 O O . ALA A 1 103 ? -7.646 7.161 9.698 1.00 91.25 103 ALA A O 1
ATOM 818 N N . SER A 1 104 ? -7.487 6.276 7.645 1.00 88.50 104 SER A N 1
ATOM 819 C CA . SER A 1 104 ? -8.816 6.702 7.182 1.00 88.50 104 SER A CA 1
ATOM 820 C C . SER A 1 104 ? -9.967 5.836 7.707 1.00 88.50 104 SER A C 1
ATOM 822 O O . SER A 1 104 ? -11.130 6.174 7.504 1.00 88.50 104 SER A O 1
ATOM 824 N N . SER A 1 105 ? -9.672 4.725 8.394 1.00 85.50 105 SER A N 1
ATOM 825 C CA . SER A 1 105 ? -10.667 3.711 8.764 1.00 85.50 105 SER A CA 1
ATOM 826 C C . SER A 1 105 ? -11.467 3.159 7.574 1.00 85.50 105 SER A C 1
ATOM 828 O O . SER A 1 105 ? -12.630 2.764 7.731 1.00 85.50 105 SER A O 1
ATOM 830 N N . PHE A 1 106 ? -10.866 3.120 6.385 1.00 85.94 106 PHE A N 1
ATOM 831 C CA . PHE A 1 106 ? -11.538 2.627 5.188 1.00 85.94 106 PHE A CA 1
ATOM 832 C C . PHE A 1 106 ? -12.045 1.195 5.393 1.00 85.94 106 PHE A C 1
ATOM 834 O O . PHE A 1 106 ? -11.366 0.376 6.010 1.00 85.94 106 PHE A O 1
ATOM 841 N N . ALA A 1 107 ? -13.268 0.913 4.933 1.00 83.75 107 ALA A N 1
ATOM 842 C CA . ALA A 1 107 ? -13.949 -0.378 5.088 1.00 83.75 107 ALA A CA 1
ATOM 843 C C . ALA A 1 107 ? -13.953 -0.959 6.526 1.00 83.75 107 ALA A C 1
ATOM 845 O O . ALA A 1 107 ? -14.091 -2.166 6.705 1.00 83.75 107 ALA A O 1
ATOM 846 N N . GLY A 1 108 ? -13.792 -0.121 7.559 1.00 85.00 108 GLY A N 1
ATOM 847 C CA . GLY A 1 108 ? -13.780 -0.558 8.958 1.00 85.00 108 GLY A CA 1
ATOM 848 C C . GLY A 1 108 ? -12.452 -1.145 9.451 1.00 85.00 108 GLY A C 1
ATOM 849 O O . GLY A 1 108 ? -12.413 -1.676 10.559 1.00 85.00 108 GLY A O 1
ATOM 850 N N . TRP A 1 109 ? -11.346 -1.026 8.705 1.00 88.88 109 TRP A N 1
ATOM 851 C CA . TRP A 1 109 ? -10.054 -1.601 9.119 1.00 88.88 109 TRP A CA 1
ATOM 852 C C . TRP A 1 109 ? -9.576 -1.133 10.495 1.00 88.88 109 TRP A C 1
ATOM 854 O O . TRP A 1 109 ? -9.099 -1.953 11.278 1.00 88.88 109 TRP A O 1
ATOM 864 N N . SER A 1 110 ? -9.744 0.151 10.834 1.00 87.44 110 SER A N 1
ATOM 865 C CA . SER A 1 110 ? -9.363 0.634 12.170 1.00 87.44 110 SER A CA 1
ATOM 866 C C . SER A 1 110 ? -10.335 0.238 13.282 1.00 87.44 110 SER A C 1
ATOM 868 O O . SER A 1 110 ? -9.957 0.297 14.442 1.00 87.44 110 SER A O 1
ATOM 870 N N . ALA A 1 111 ? -11.548 -0.227 12.963 1.00 88.12 111 ALA A N 1
ATOM 871 C CA . ALA A 1 111 ? -12.430 -0.822 13.968 1.00 88.12 111 ALA A CA 1
ATOM 872 C C . ALA A 1 111 ? -11.947 -2.229 14.363 1.00 88.12 111 ALA A C 1
ATOM 874 O O . ALA A 1 111 ? -12.058 -2.620 15.521 1.00 88.12 111 ALA A O 1
ATOM 875 N N . ILE A 1 112 ? -11.372 -2.970 13.410 1.00 89.62 112 ILE A N 1
ATOM 876 C CA . ILE A 1 112 ? -10.820 -4.313 13.642 1.00 89.62 112 ILE A CA 1
ATOM 877 C C . ILE A 1 112 ? -9.417 -4.233 14.257 1.00 89.62 112 ILE A C 1
ATOM 879 O O . ILE A 1 112 ? -9.082 -5.017 15.141 1.00 89.62 112 ILE A O 1
ATOM 883 N N . TYR A 1 113 ? -8.605 -3.267 13.818 1.00 89.88 113 TYR A N 1
ATOM 884 C CA . TYR A 1 113 ? -7.245 -3.045 14.311 1.00 89.88 113 TYR A CA 1
ATOM 885 C C . TYR A 1 113 ? -7.086 -1.615 14.859 1.00 89.88 113 TYR A C 1
ATOM 887 O O . TYR A 1 113 ? -6.415 -0.790 14.231 1.00 89.88 113 TYR A O 1
ATOM 895 N N . PRO A 1 114 ? -7.675 -1.296 16.029 1.00 90.12 114 PRO A N 1
ATOM 896 C CA . PRO A 1 114 ? -7.692 0.067 16.568 1.00 90.12 114 PRO A CA 1
ATOM 897 C C . PRO A 1 114 ? -6.292 0.612 16.847 1.00 90.12 114 PRO A C 1
ATOM 899 O O . PRO A 1 114 ? -5.956 1.702 16.389 1.00 90.12 114 PRO A O 1
ATOM 902 N N . VAL A 1 115 ? -5.432 -0.192 17.479 1.00 91.69 115 VAL A N 1
ATOM 903 C CA . VAL A 1 115 ? -4.043 0.191 17.788 1.00 91.69 115 VAL A CA 1
ATOM 904 C C . VAL A 1 115 ? -3.240 0.466 16.511 1.00 91.69 115 VAL A C 1
ATOM 906 O O . VAL A 1 115 ? -2.484 1.435 16.441 1.00 91.69 115 VAL A O 1
ATOM 909 N N . ALA A 1 116 ? -3.425 -0.352 15.469 1.00 91.56 116 ALA A N 1
ATOM 910 C CA . ALA A 1 116 ? -2.770 -0.144 14.177 1.00 91.56 116 ALA A CA 1
ATOM 911 C C . ALA A 1 116 ? -3.295 1.117 13.472 1.00 91.56 116 ALA A C 1
ATOM 913 O O . ALA A 1 116 ? -2.517 1.848 12.862 1.00 91.56 116 ALA A O 1
ATOM 914 N N . GLY A 1 117 ? -4.598 1.392 13.586 1.00 91.12 117 GLY A N 1
ATOM 915 C CA . GLY A 1 117 ? -5.230 2.608 13.079 1.00 91.12 117 GLY A CA 1
ATOM 916 C C . GLY A 1 117 ? -4.681 3.876 13.727 1.00 91.12 117 GLY A C 1
ATOM 917 O O . GLY A 1 117 ? -4.295 4.805 13.022 1.00 91.12 117 GLY A O 1
ATOM 918 N N . GLU A 1 118 ? -4.600 3.910 15.056 1.00 91.12 118 GLU A N 1
ATOM 919 C CA . GLU A 1 118 ? -4.013 5.032 15.802 1.00 91.12 118 GLU A CA 1
ATOM 920 C C . GLU A 1 118 ? -2.537 5.228 15.454 1.00 91.12 118 GLU A C 1
ATOM 922 O O . GLU A 1 118 ? -2.131 6.331 15.091 1.00 91.12 118 GLU A O 1
ATOM 927 N N . THR A 1 119 ? -1.758 4.144 15.445 1.00 90.75 119 THR A N 1
ATOM 928 C CA . THR A 1 119 ? -0.334 4.191 15.079 1.00 90.75 119 THR A CA 1
ATOM 929 C C . THR A 1 119 ? -0.138 4.730 13.659 1.00 90.75 119 THR A C 1
ATOM 931 O O . THR A 1 119 ? 0.739 5.563 13.426 1.00 90.75 119 THR A O 1
ATOM 934 N N . ALA A 1 120 ? -0.973 4.308 12.704 1.00 90.88 120 ALA A N 1
ATOM 935 C CA . ALA A 1 120 ? -0.928 4.807 11.332 1.00 90.88 120 ALA A CA 1
ATOM 936 C C . ALA A 1 120 ? -1.273 6.304 11.241 1.00 90.88 120 ALA A C 1
ATOM 938 O O . ALA A 1 120 ? -0.599 7.038 10.515 1.00 90.88 120 ALA A O 1
ATOM 939 N N . ARG A 1 121 ? -2.275 6.780 11.998 1.00 89.81 121 ARG A N 1
ATOM 940 C CA . ARG A 1 121 ? -2.632 8.213 12.056 1.00 89.81 121 ARG A CA 1
ATOM 941 C C . ARG A 1 121 ? -1.483 9.047 12.594 1.00 89.81 121 ARG A C 1
ATOM 943 O O . ARG A 1 121 ? -1.099 10.025 11.956 1.00 89.81 121 ARG A O 1
ATOM 950 N N . ASP A 1 122 ? -0.912 8.631 13.715 1.00 88.75 122 ASP A N 1
ATOM 951 C CA . ASP A 1 122 ? 0.231 9.293 14.339 1.00 88.75 122 ASP A CA 1
ATOM 952 C C . ASP A 1 122 ? 1.413 9.403 13.373 1.00 88.75 122 ASP A C 1
ATOM 954 O O . ASP A 1 122 ? 2.050 10.453 13.250 1.00 88.75 122 ASP A O 1
ATOM 958 N N . LEU A 1 123 ? 1.688 8.316 12.656 1.00 87.38 123 LEU A N 1
ATOM 959 C CA . LEU A 1 123 ? 2.785 8.230 11.706 1.00 87.38 123 LEU A CA 1
ATOM 960 C C . LEU A 1 123 ? 2.579 9.185 10.518 1.00 87.38 123 LEU A C 1
ATOM 962 O O . LEU A 1 123 ? 3.486 9.948 10.166 1.00 87.38 123 LEU A O 1
ATOM 966 N N . LEU A 1 124 ? 1.379 9.210 9.934 1.00 87.00 124 LEU A N 1
ATOM 967 C CA . LEU A 1 124 ? 1.064 10.097 8.809 1.00 87.00 124 LEU A CA 1
ATOM 968 C C . LEU A 1 124 ? 1.009 11.576 9.223 1.00 87.00 124 LEU A C 1
ATOM 970 O O . LEU A 1 124 ? 1.561 12.424 8.516 1.00 87.00 124 LEU A O 1
ATOM 974 N N . GLN A 1 125 ? 0.447 11.897 10.395 1.00 84.75 125 GLN A N 1
ATOM 975 C CA . GLN A 1 125 ? 0.403 13.270 10.920 1.00 84.75 125 GLN A CA 1
ATOM 976 C C . GLN A 1 125 ? 1.804 13.853 11.123 1.00 84.75 125 GLN A C 1
ATOM 978 O O . GLN A 1 125 ? 2.078 14.992 10.737 1.00 84.75 125 GLN A O 1
ATOM 983 N N . ARG A 1 126 ? 2.730 13.052 11.664 1.00 79.88 126 ARG A N 1
ATOM 984 C CA . ARG A 1 126 ? 4.129 13.465 11.860 1.00 79.88 126 ARG A CA 1
ATOM 985 C C . ARG A 1 126 ? 4.864 13.688 10.539 1.00 79.88 126 ARG A C 1
ATOM 987 O O . ARG A 1 126 ? 5.856 14.409 10.520 1.00 79.88 126 ARG A O 1
ATOM 994 N N . SER A 1 127 ? 4.387 13.117 9.437 1.00 71.56 127 SER A N 1
ATOM 995 C CA . SER A 1 127 ? 5.057 13.131 8.130 1.00 71.56 127 SER A CA 1
ATOM 996 C C . SER A 1 127 ? 4.761 14.369 7.274 1.00 71.56 127 SER A C 1
ATOM 998 O O . SER A 1 127 ? 5.173 14.421 6.119 1.00 71.56 127 SER A O 1
ATOM 1000 N N . ALA A 1 128 ? 4.109 15.389 7.850 1.00 59.09 128 ALA A N 1
ATOM 1001 C CA . ALA A 1 128 ? 3.753 16.664 7.213 1.00 59.09 128 ALA A CA 1
ATOM 1002 C C . ALA A 1 128 ? 2.714 16.572 6.072 1.00 59.09 128 ALA A C 1
ATOM 1004 O O . ALA A 1 128 ? 2.511 17.551 5.354 1.00 59.09 128 ALA A O 1
ATOM 1005 N N . HIS A 1 129 ? 2.028 15.433 5.923 1.00 61.94 129 HIS A N 1
ATOM 1006 C CA . HIS A 1 129 ? 1.050 15.205 4.850 1.00 61.94 129 HIS A CA 1
ATOM 1007 C C . HIS A 1 129 ? -0.384 15.659 5.159 1.00 61.94 129 HIS A C 1
ATOM 1009 O O . HIS A 1 129 ? -1.235 15.635 4.272 1.00 61.94 129 HIS A O 1
ATOM 1015 N N . GLY A 1 130 ? -0.657 16.151 6.372 1.00 60.62 130 GLY A N 1
ATOM 1016 C CA . GLY A 1 130 ? -2.023 16.505 6.764 1.00 60.62 130 GLY A CA 1
ATOM 1017 C C . GLY A 1 130 ? -2.975 15.303 6.623 1.00 60.62 130 GLY A C 1
ATOM 1018 O O . GLY A 1 130 ? -2.520 14.162 6.652 1.00 60.62 130 GLY A O 1
ATOM 1019 N N . PRO A 1 131 ? -4.291 15.522 6.477 1.00 63.44 131 PRO A N 1
ATOM 1020 C CA . PRO A 1 131 ? -5.265 14.441 6.310 1.00 63.44 131 PRO A CA 1
ATOM 1021 C C . PRO A 1 131 ? -5.342 13.882 4.875 1.00 63.44 131 PRO A C 1
ATOM 1023 O O . PRO A 1 131 ? -6.212 13.060 4.603 1.00 63.44 131 PRO A O 1
ATOM 1026 N N . HIS A 1 132 ? -4.500 14.345 3.944 1.00 73.88 132 HIS A N 1
ATOM 1027 C CA . HIS A 1 132 ? -4.584 13.943 2.539 1.00 73.88 132 HIS A CA 1
ATOM 1028 C C . HIS A 1 132 ? -4.001 12.536 2.344 1.00 73.88 132 HIS A C 1
ATOM 1030 O O . HIS A 1 132 ? -2.876 12.278 2.770 1.00 73.88 132 HIS A O 1
ATOM 1036 N N . MET A 1 133 ? -4.741 11.657 1.660 1.00 86.12 133 MET A N 1
ATOM 1037 C CA . MET A 1 133 ? -4.397 10.241 1.449 1.00 86.12 133 MET A CA 1
ATOM 1038 C C . MET A 1 133 ? -4.219 9.955 -0.054 1.00 86.12 133 MET A C 1
ATOM 1040 O O . MET A 1 133 ? -5.082 9.341 -0.681 1.00 86.12 133 MET A O 1
ATOM 1044 N N . PRO A 1 134 ? -3.150 10.473 -0.686 1.00 87.44 134 PRO A N 1
ATOM 1045 C CA . PRO A 1 134 ? -3.045 10.515 -2.143 1.00 87.44 134 PRO A CA 1
ATOM 1046 C C . PRO A 1 134 ? -2.946 9.138 -2.811 1.00 87.44 134 PRO A C 1
ATOM 1048 O O . PRO A 1 134 ? -3.376 9.007 -3.958 1.00 87.44 134 PRO A O 1
ATOM 1051 N N . LEU A 1 135 ? -2.400 8.110 -2.146 1.00 89.50 135 LEU A N 1
ATOM 1052 C CA . LEU A 1 135 ? -2.387 6.765 -2.731 1.00 89.50 135 LEU A CA 1
ATOM 1053 C C . LEU A 1 135 ? -3.790 6.157 -2.686 1.00 89.50 135 LEU A C 1
ATOM 1055 O O . LEU A 1 135 ? -4.211 5.550 -3.668 1.00 89.50 135 LEU A O 1
ATOM 1059 N N . MET A 1 136 ? -4.536 6.345 -1.600 1.00 89.38 136 MET A N 1
ATOM 1060 C CA . MET A 1 136 ? -5.945 5.966 -1.544 1.00 89.38 136 MET A CA 1
ATOM 1061 C C . MET A 1 136 ? -6.767 6.699 -2.600 1.00 89.38 136 MET A C 1
ATOM 1063 O O . MET A 1 136 ? -7.540 6.052 -3.305 1.00 89.38 136 MET A O 1
ATOM 1067 N N . ASP A 1 137 ? -6.590 8.012 -2.746 1.00 87.00 137 ASP A N 1
ATOM 1068 C CA . ASP A 1 137 ? -7.306 8.799 -3.753 1.00 87.00 137 ASP A CA 1
ATOM 1069 C C . ASP A 1 137 ? -7.028 8.255 -5.158 1.00 87.00 137 ASP A C 1
ATOM 1071 O O . ASP A 1 137 ? -7.939 8.058 -5.955 1.00 87.00 137 ASP A O 1
ATOM 1075 N N . PHE A 1 138 ? -5.771 7.925 -5.449 1.00 87.19 138 PHE A N 1
ATOM 1076 C CA . PHE A 1 138 ? -5.380 7.410 -6.753 1.00 87.19 138 PHE A CA 1
ATOM 1077 C C . PHE A 1 138 ? -5.874 5.979 -7.026 1.00 87.19 138 PHE A C 1
ATOM 1079 O O . PHE A 1 138 ? -6.431 5.713 -8.092 1.00 87.19 138 PHE A O 1
ATOM 1086 N N . TYR A 1 139 ? -5.664 5.052 -6.087 1.00 86.12 139 TYR A N 1
ATOM 1087 C CA . TYR A 1 139 ? -5.944 3.627 -6.299 1.00 86.12 139 TYR A CA 1
ATOM 1088 C C . TYR A 1 139 ? -7.399 3.235 -6.010 1.00 86.12 139 TYR A C 1
ATOM 1090 O O . TYR A 1 139 ? -7.891 2.275 -6.604 1.00 86.12 139 TYR A O 1
ATOM 1098 N N . LEU A 1 140 ? -8.087 3.931 -5.098 1.00 82.00 140 LEU A N 1
ATOM 1099 C CA . LEU A 1 140 ? -9.446 3.578 -4.651 1.00 82.00 140 LEU A CA 1
ATOM 1100 C C . LEU A 1 140 ? -10.515 4.506 -5.214 1.00 82.00 140 LEU A C 1
ATOM 1102 O O . LEU A 1 140 ? -11.635 4.061 -5.482 1.00 82.00 140 LEU A O 1
ATOM 1106 N N . TYR A 1 141 ? -10.164 5.776 -5.402 1.00 70.31 141 TYR A N 1
ATOM 1107 C CA . TYR A 1 141 ? -11.067 6.825 -5.861 1.00 70.31 141 TYR A CA 1
ATOM 1108 C C . TYR A 1 141 ? -10.595 7.428 -7.188 1.00 70.31 141 TYR A C 1
ATOM 1110 O O . TYR A 1 141 ? -10.439 8.650 -7.281 1.00 70.31 141 TYR A O 1
ATOM 1118 N N . PRO A 1 142 ? -10.387 6.621 -8.252 1.00 61.44 142 PRO A N 1
ATOM 1119 C CA . PRO A 1 142 ? -10.079 7.201 -9.545 1.00 61.44 142 PRO A CA 1
ATOM 1120 C C . PRO A 1 142 ? -11.187 8.213 -9.889 1.00 61.44 142 PRO A C 1
ATOM 1122 O O . PRO A 1 142 ? -12.363 7.924 -9.638 1.00 61.44 142 PRO A O 1
ATOM 1125 N N . PRO A 1 143 ? -10.853 9.388 -10.458 1.00 52.06 143 PRO A N 1
ATOM 1126 C CA . PRO A 1 143 ? -11.720 10.577 -10.534 1.00 52.06 143 PRO A CA 1
ATOM 1127 C C . PRO A 1 143 ? -13.029 10.413 -11.333 1.0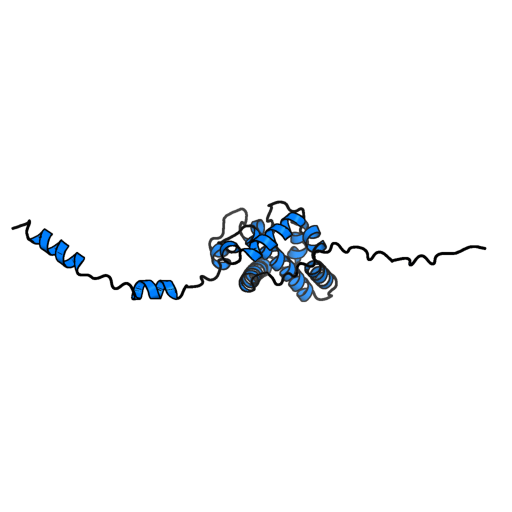0 52.06 143 PRO A C 1
ATOM 1129 O O . PRO A 1 143 ? -13.700 11.395 -11.639 1.00 52.06 143 PRO A O 1
ATOM 1132 N N . LYS A 1 144 ? -13.408 9.184 -11.697 1.00 50.00 144 LYS A N 1
ATOM 1133 C CA . LYS A 1 144 ? -14.615 8.849 -12.446 1.00 50.00 144 LYS A CA 1
ATOM 1134 C C . LYS A 1 144 ? -15.600 7.923 -11.720 1.00 50.00 144 LYS A C 1
ATOM 1136 O O . LYS A 1 144 ? -16.721 7.868 -12.205 1.00 50.00 144 LYS A O 1
ATOM 1141 N N . GLN A 1 145 ? -15.251 7.242 -10.615 1.00 49.03 145 GLN A N 1
ATOM 1142 C CA . GLN A 1 145 ? -16.182 6.474 -9.751 1.00 49.03 145 GLN A CA 1
ATOM 1143 C C . GLN A 1 145 ? -15.439 5.741 -8.617 1.00 49.03 145 GLN A C 1
ATOM 1145 O O . GLN A 1 145 ? -14.336 5.240 -8.821 1.00 49.03 145 GLN A O 1
ATOM 1150 N N . ILE A 1 146 ? -16.091 5.584 -7.455 1.00 54.12 146 ILE A N 1
ATOM 1151 C CA . ILE A 1 146 ? -15.681 4.605 -6.436 1.00 54.12 146 ILE A CA 1
ATOM 1152 C C . ILE A 1 146 ? -15.893 3.216 -7.032 1.00 54.12 146 ILE A C 1
ATOM 1154 O O . ILE A 1 146 ? -17.029 2.819 -7.299 1.00 54.12 146 ILE A O 1
ATOM 1158 N N . SER A 1 147 ? -14.818 2.460 -7.233 1.00 62.88 147 SER A N 1
ATOM 1159 C CA . SER A 1 147 ? -14.955 1.072 -7.659 1.00 62.88 147 SER A CA 1
ATOM 1160 C C . SER A 1 147 ? -15.476 0.244 -6.483 1.00 62.88 147 SER A C 1
ATOM 1162 O O . SER A 1 147 ? -14.736 -0.055 -5.547 1.00 62.88 147 SER A O 1
ATOM 1164 N N . ALA A 1 148 ? -16.748 -0.165 -6.527 1.00 61.84 148 ALA A N 1
ATOM 1165 C CA . ALA A 1 148 ? -17.307 -1.115 -5.559 1.00 61.84 148 ALA A CA 1
ATOM 1166 C C . ALA A 1 148 ? -16.474 -2.412 -5.486 1.00 61.84 148 ALA A C 1
ATOM 1168 O O . ALA A 1 148 ? -16.371 -3.029 -4.428 1.00 61.84 148 ALA A O 1
ATOM 1169 N N . ALA A 1 149 ? -15.808 -2.782 -6.587 1.00 67.56 149 ALA A N 1
ATOM 1170 C CA . ALA A 1 149 ? -14.865 -3.892 -6.622 1.00 67.56 149 ALA A CA 1
ATOM 1171 C C . ALA A 1 149 ? -13.591 -3.616 -5.803 1.00 67.56 149 ALA A C 1
ATOM 1173 O O . ALA A 1 149 ? -13.107 -4.525 -5.137 1.00 67.56 149 ALA A O 1
ATOM 1174 N N . ALA A 1 150 ? -13.074 -2.382 -5.786 1.00 67.88 150 ALA A N 1
ATOM 1175 C CA . ALA A 1 150 ? -11.934 -2.013 -4.941 1.00 67.88 150 ALA A CA 1
ATOM 1176 C C . ALA A 1 150 ? -12.308 -2.039 -3.451 1.00 67.88 150 ALA A C 1
ATOM 1178 O O . ALA A 1 150 ? -11.549 -2.5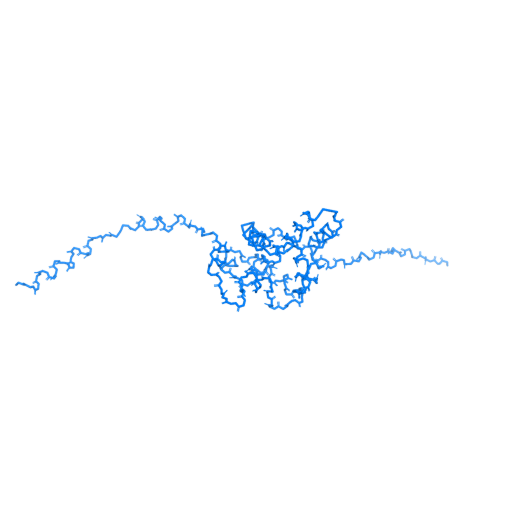65 -2.638 1.00 67.88 150 ALA A O 1
ATOM 1179 N N . VAL A 1 151 ? -13.508 -1.553 -3.103 1.00 70.19 151 VAL A N 1
ATOM 1180 C CA . VAL A 1 151 ? -14.048 -1.648 -1.735 1.00 70.19 151 VAL A CA 1
ATOM 1181 C C . VAL A 1 151 ? -14.186 -3.111 -1.309 1.00 70.19 151 VAL A C 1
ATOM 1183 O O . VAL A 1 151 ? -13.737 -3.466 -0.226 1.00 70.19 151 VAL A O 1
ATOM 1186 N N . ALA A 1 152 ? -14.750 -3.974 -2.160 1.00 71.06 152 ALA A N 1
ATOM 1187 C CA . ALA A 1 152 ? -14.898 -5.398 -1.861 1.00 71.06 152 ALA A CA 1
ATOM 1188 C C . ALA A 1 152 ? -13.546 -6.129 -1.758 1.00 71.06 152 ALA A C 1
ATOM 1190 O O . ALA A 1 152 ? -13.361 -6.949 -0.861 1.00 71.06 152 ALA A O 1
ATOM 1191 N N . ALA A 1 153 ? -12.591 -5.820 -2.639 1.00 76.19 153 ALA A N 1
ATOM 1192 C CA . ALA A 1 153 ? -11.269 -6.448 -2.650 1.00 76.19 153 ALA A CA 1
ATOM 1193 C C . ALA A 1 153 ? -10.426 -6.085 -1.420 1.00 76.19 153 ALA A C 1
ATOM 1195 O O . ALA A 1 153 ? -9.625 -6.902 -0.964 1.00 76.19 153 ALA A O 1
ATOM 1196 N N . LEU A 1 154 ? -10.611 -4.873 -0.893 1.00 79.19 154 LEU A N 1
ATOM 1197 C CA . LEU A 1 154 ? -9.903 -4.363 0.278 1.00 79.19 154 LEU A CA 1
ATOM 1198 C C . LEU A 1 154 ? -10.725 -4.421 1.557 1.00 79.19 154 LEU A C 1
ATOM 1200 O O . LEU A 1 154 ? -10.224 -3.995 2.590 1.00 79.19 154 LEU A O 1
ATOM 1204 N N . ALA A 1 155 ? -11.959 -4.918 1.536 1.00 79.56 155 ALA A N 1
ATOM 1205 C CA . ALA A 1 155 ? -12.695 -5.131 2.768 1.00 79.56 155 ALA A CA 1
ATOM 1206 C C . ALA A 1 155 ? -11.924 -6.135 3.643 1.00 79.56 155 ALA A C 1
ATOM 1208 O O . ALA A 1 155 ? -11.330 -7.089 3.115 1.00 79.56 155 ALA A O 1
ATOM 1209 N N . PRO A 1 156 ? -11.925 -5.953 4.974 1.00 75.62 156 PRO A N 1
ATOM 1210 C CA . PRO A 1 156 ? -11.456 -6.993 5.868 1.00 75.62 156 PRO A CA 1
ATOM 1211 C C . PRO A 1 156 ? -12.163 -8.304 5.516 1.00 75.62 156 PRO A C 1
ATOM 1213 O O . PRO A 1 156 ? -13.375 -8.287 5.253 1.00 75.62 156 PRO A O 1
ATOM 1216 N N . PRO A 1 157 ? -11.452 -9.448 5.485 1.00 74.06 157 PRO A N 1
ATOM 1217 C CA . PRO A 1 157 ? -12.140 -10.720 5.393 1.00 74.06 157 PRO A CA 1
ATOM 1218 C C . PRO A 1 157 ? -13.116 -10.724 6.551 1.00 74.06 157 PRO A C 1
ATOM 1220 O O . PRO A 1 157 ? -12.726 -10.445 7.686 1.00 74.06 157 PRO A O 1
ATOM 1223 N N . HIS A 1 158 ? -14.390 -10.955 6.247 1.00 61.53 158 HIS A N 1
ATOM 1224 C CA . HIS A 1 158 ? -15.380 -11.061 7.293 1.00 61.53 158 HIS A CA 1
ATOM 1225 C C . HIS A 1 158 ? -14.839 -12.175 8.178 1.00 61.53 158 HIS A C 1
ATOM 1227 O O . HIS A 1 158 ? -14.733 -13.324 7.732 1.00 61.53 158 HIS A O 1
ATOM 1233 N N . SER A 1 159 ? -14.420 -11.841 9.400 1.00 45.34 159 SER A N 1
ATOM 1234 C CA . SER A 1 159 ? -14.429 -12.819 10.462 1.00 45.34 159 SER A CA 1
ATOM 1235 C C . SER A 1 159 ? -15.889 -13.209 10.507 1.00 45.34 159 SER A C 1
ATOM 1237 O O . SER A 1 159 ? -16.734 -12.513 11.060 1.00 45.34 159 SER A O 1
ATOM 1239 N N . ARG A 1 160 ? -16.223 -14.264 9.765 1.00 41.72 160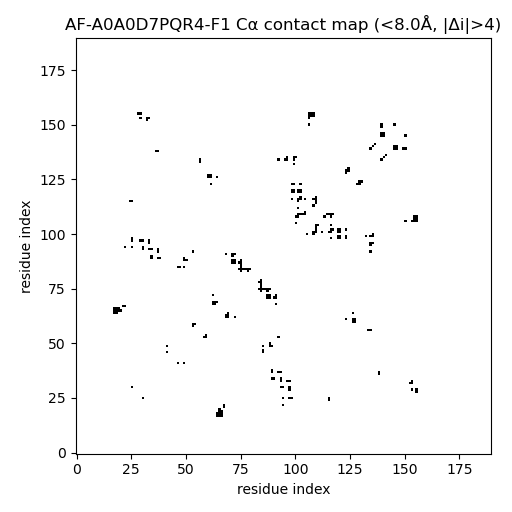 ARG A N 1
ATOM 1240 C CA . ARG A 1 160 ? -17.468 -14.972 9.927 1.00 41.72 160 ARG A CA 1
ATOM 1241 C C . ARG A 1 160 ? -17.363 -15.391 11.375 1.00 41.72 160 ARG A C 1
ATOM 1243 O O . ARG A 1 160 ? -16.625 -16.323 11.689 1.00 41.72 160 ARG A O 1
ATOM 1250 N N . SER A 1 161 ? -17.945 -14.594 12.264 1.00 40.56 161 SER A N 1
ATOM 1251 C CA . SER A 1 161 ? -18.108 -14.999 13.632 1.00 40.56 161 SER A CA 1
ATOM 1252 C C . SER A 1 161 ? -18.867 -16.305 13.486 1.00 40.56 161 SER A C 1
ATOM 1254 O O . SER A 1 161 ? -19.980 -16.389 12.960 1.00 40.56 161 SER A O 1
ATOM 1256 N N . THR A 1 162 ? -18.196 -17.381 13.852 1.00 43.22 162 THR A N 1
ATOM 1257 C CA . THR A 1 162 ? -18.799 -18.702 13.932 1.00 43.22 162 THR A CA 1
ATOM 1258 C C . THR A 1 162 ? -19.939 -18.707 14.969 1.00 43.22 162 THR A C 1
ATOM 1260 O O . THR A 1 162 ? -20.620 -19.714 15.115 1.00 43.22 162 THR A O 1
ATOM 1263 N N . ASP A 1 163 ? -20.188 -17.569 15.631 1.00 47.56 163 ASP A N 1
ATOM 1264 C CA . ASP A 1 163 ? -21.302 -17.280 16.525 1.00 47.56 163 ASP A CA 1
ATOM 1265 C C . ASP A 1 163 ? -22.612 -16.891 15.828 1.00 47.56 163 ASP A C 1
ATOM 1267 O O . ASP A 1 163 ? -23.663 -17.284 16.322 1.00 47.56 163 ASP A O 1
ATOM 1271 N N . GLU A 1 164 ? -22.633 -16.203 14.678 1.00 45.94 164 GLU A N 1
ATOM 1272 C CA . GLU A 1 164 ? -23.925 -15.788 14.081 1.00 45.94 164 GLU A CA 1
ATOM 1273 C C . GLU A 1 164 ? -24.737 -16.998 13.586 1.00 45.94 164 GLU A C 1
ATOM 1275 O O . GLU A 1 164 ? -25.948 -17.099 13.799 1.00 45.94 164 GLU A O 1
ATOM 1280 N N . ALA A 1 165 ? -24.053 -17.985 12.996 1.00 46.81 165 ALA A N 1
ATOM 1281 C CA . ALA A 1 165 ? -24.671 -19.246 12.587 1.00 46.81 165 ALA A CA 1
ATOM 1282 C C . ALA A 1 165 ? -25.033 -20.149 13.786 1.00 46.81 165 ALA A C 1
ATOM 1284 O O . ALA A 1 165 ? -25.923 -20.995 13.674 1.00 46.81 165 ALA A O 1
ATOM 1285 N N . GLY A 1 166 ? -24.364 -19.971 14.932 1.00 46.19 166 GLY A N 1
ATOM 1286 C CA . GLY A 1 166 ? -24.661 -20.670 16.185 1.00 46.19 166 GLY A CA 1
ATOM 1287 C C . GLY A 1 166 ? -25.871 -20.083 16.915 1.00 46.19 166 GLY A C 1
ATOM 1288 O O . GLY A 1 166 ? -26.731 -20.833 17.377 1.00 46.19 166 GLY A O 1
ATOM 1289 N N . LEU A 1 167 ? -25.999 -18.756 16.939 1.00 47.31 167 LEU A N 1
ATOM 1290 C CA . LEU A 1 167 ? -27.091 -18.030 17.598 1.00 47.31 167 LEU A CA 1
ATOM 1291 C C . LEU A 1 167 ? -28.434 -18.214 16.875 1.00 47.31 167 LEU A C 1
ATOM 1293 O O . LEU A 1 167 ? -29.466 -18.383 17.531 1.00 47.31 167 LEU A O 1
ATOM 1297 N N . TYR A 1 168 ? -28.423 -18.299 15.540 1.00 46.53 168 TYR A N 1
ATOM 1298 C CA . TYR A 1 168 ? -29.621 -18.640 14.758 1.00 46.53 168 TYR A CA 1
ATOM 1299 C C . TYR A 1 168 ? -30.053 -20.106 14.929 1.00 46.53 168 TYR A C 1
ATOM 1301 O O . TYR A 1 168 ? -31.231 -20.423 14.795 1.00 46.53 168 TYR A O 1
ATOM 1309 N N . ARG A 1 169 ? -29.119 -21.015 15.251 1.00 49.75 169 ARG A N 1
ATOM 1310 C CA . ARG A 1 169 ? -29.414 -22.441 15.487 1.00 49.75 169 ARG A CA 1
ATOM 1311 C C . ARG A 1 169 ? -29.817 -22.739 16.935 1.00 49.75 169 ARG A C 1
ATOM 1313 O O . ARG A 1 169 ? -30.569 -23.683 17.168 1.00 49.75 169 ARG A O 1
ATOM 1320 N N . ALA A 1 170 ? -29.324 -21.950 17.891 1.00 46.09 170 ALA A N 1
ATOM 1321 C CA . ALA A 1 170 ? -29.700 -22.020 19.304 1.00 46.09 170 ALA A CA 1
ATOM 1322 C C . ALA A 1 170 ? -31.074 -21.385 19.572 1.00 46.09 170 ALA A C 1
ATOM 1324 O O . ALA A 1 170 ? -31.801 -21.822 20.464 1.00 46.09 170 ALA A O 1
ATOM 1325 N N . SER A 1 171 ? -31.466 -20.408 18.755 1.00 42.81 171 SER A N 1
ATOM 1326 C CA . SER A 1 171 ? -32.812 -19.847 18.759 1.00 42.81 171 SER A CA 1
ATOM 1327 C C . SER A 1 171 ? -33.753 -20.799 18.025 1.00 42.81 171 SER A C 1
ATOM 1329 O O . SER A 1 171 ? -34.020 -20.625 16.843 1.00 42.81 171 SER A O 1
ATOM 1331 N N . LYS A 1 172 ? -34.268 -21.833 18.703 1.00 48.12 172 LYS A N 1
ATOM 1332 C CA . LYS A 1 172 ? -35.531 -22.450 18.272 1.00 48.12 172 LYS A CA 1
ATOM 1333 C C . LYS A 1 172 ? -36.596 -21.352 18.363 1.00 48.12 172 LYS A C 1
ATOM 1335 O O . LYS A 1 172 ? -36.923 -20.972 19.487 1.00 48.12 172 LYS A O 1
ATOM 1340 N N . PRO A 1 173 ? -37.166 -20.841 17.260 1.00 46.88 173 PRO A N 1
ATOM 1341 C CA . PRO A 1 173 ? -38.387 -20.077 17.390 1.00 46.88 173 PRO A CA 1
ATOM 1342 C C . PRO A 1 173 ? -39.457 -21.099 17.772 1.00 46.88 173 PRO A C 1
ATOM 1344 O O . PRO A 1 173 ? -39.786 -21.997 16.993 1.00 46.88 173 PRO A O 1
ATOM 1347 N N . GLU A 1 174 ? -39.946 -21.037 19.008 1.00 50.97 174 GLU A N 1
ATOM 1348 C CA . GLU A 1 174 ? -41.147 -21.765 19.394 1.00 50.97 174 GLU A CA 1
ATOM 1349 C C . GLU A 1 174 ? -42.304 -21.277 18.516 1.00 50.97 174 GLU A C 1
ATOM 1351 O O . GLU A 1 174 ? -42.975 -20.286 18.800 1.00 50.97 174 GLU A O 1
ATOM 1356 N N . LEU A 1 175 ? -42.565 -22.019 17.440 1.00 50.81 175 LEU A N 1
ATOM 1357 C CA . LEU A 1 175 ? -43.740 -21.921 16.571 1.00 50.81 175 LEU A CA 1
ATOM 1358 C C . LEU A 1 175 ? -45.030 -22.350 17.312 1.00 50.81 175 LEU A C 1
ATOM 1360 O O . LEU A 1 175 ? -45.879 -23.052 16.763 1.00 50.81 175 LEU A O 1
ATOM 1364 N N . GLN A 1 176 ? -45.183 -21.977 18.587 1.00 47.38 176 GLN A N 1
ATOM 1365 C CA . GLN A 1 176 ? -46.435 -22.113 19.338 1.00 47.38 176 GLN A CA 1
ATOM 1366 C C . GLN A 1 176 ? -47.290 -20.841 19.253 1.00 47.38 176 GLN A C 1
ATOM 1368 O O . GLN A 1 176 ? -48.518 -20.936 19.278 1.00 47.38 176 GLN A O 1
ATOM 1373 N N . GLY A 1 177 ? -46.673 -19.665 19.078 1.00 50.62 177 GLY A N 1
ATOM 1374 C CA . GLY A 1 177 ? -47.398 -18.397 18.915 1.00 50.62 177 GLY A CA 1
ATOM 1375 C C . GLY A 1 177 ? -48.177 -18.309 17.597 1.00 50.62 177 GLY A C 1
ATOM 1376 O O . GLY A 1 177 ? -49.341 -17.910 17.589 1.00 50.62 177 GLY A O 1
ATOM 1377 N N . GLU A 1 178 ? -47.583 -18.774 16.493 1.00 49.22 178 GLU A N 1
ATOM 1378 C CA . GLU A 1 178 ? -48.206 -18.721 15.159 1.00 49.22 178 GLU A CA 1
ATOM 1379 C C . GLU A 1 178 ? -49.432 -19.635 15.015 1.00 49.22 178 GLU A C 1
ATOM 1381 O O . GLU A 1 178 ? -50.376 -19.297 14.301 1.00 49.22 178 GLU A O 1
ATOM 1386 N N . LYS A 1 179 ? -49.496 -20.754 15.752 1.00 51.06 179 LYS A N 1
ATOM 1387 C CA . LYS A 1 179 ? -50.685 -21.625 15.741 1.00 51.06 179 LYS A CA 1
ATOM 1388 C C . LYS A 1 179 ? -51.881 -21.024 16.488 1.00 51.06 179 LYS A C 1
ATOM 1390 O O . LYS A 1 179 ? -53.017 -21.306 16.111 1.00 51.06 179 LYS A O 1
ATOM 1395 N N . ARG A 1 180 ? -51.660 -20.172 17.499 1.00 51.34 180 ARG A N 1
ATOM 1396 C CA . ARG A 1 180 ? -52.753 -19.496 18.230 1.00 51.34 180 ARG A CA 1
ATOM 1397 C C . ARG A 1 180 ? -53.343 -18.318 17.452 1.00 51.34 180 ARG A C 1
ATOM 1399 O O . ARG A 1 180 ? -54.553 -18.109 17.509 1.00 51.34 180 ARG A O 1
ATOM 1406 N N . ALA A 1 181 ? -52.529 -17.598 16.678 1.00 52.56 181 ALA A N 1
ATOM 1407 C CA . ALA A 1 181 ? -53.002 -16.476 15.862 1.00 52.56 181 ALA A CA 1
ATOM 1408 C C . ALA A 1 181 ? -53.947 -16.924 14.726 1.00 52.56 181 ALA A C 1
ATOM 1410 O O . ALA A 1 181 ? -54.947 -16.261 14.450 1.00 52.56 181 ALA A O 1
ATOM 1411 N N . LEU A 1 182 ? -53.694 -18.093 14.125 1.00 53.09 182 LEU A N 1
ATOM 1412 C CA . LEU A 1 182 ? -54.557 -18.663 13.080 1.00 53.09 182 LEU A CA 1
ATOM 1413 C C . LEU A 1 182 ? -55.881 -19.239 13.625 1.00 53.09 182 LEU A C 1
ATOM 1415 O O . LEU A 1 182 ? -56.891 -19.239 12.918 1.00 53.09 182 LEU A O 1
ATOM 1419 N N . GLN A 1 183 ? -55.914 -19.685 14.887 1.00 53.78 183 GLN A N 1
ATOM 1420 C CA . GLN A 1 183 ? -57.149 -20.155 15.534 1.00 53.78 183 GLN A CA 1
ATOM 1421 C C . GLN A 1 183 ? -58.113 -19.009 15.886 1.00 53.78 183 GLN A C 1
ATOM 1423 O O . GLN A 1 183 ? -59.322 -19.172 15.758 1.00 53.78 183 GLN A O 1
ATOM 1428 N N . TYR A 1 184 ? -57.611 -17.822 16.245 1.00 50.59 184 TYR A N 1
ATOM 1429 C CA . TYR A 1 184 ? -58.475 -16.655 16.481 1.00 50.59 184 TYR A CA 1
ATOM 1430 C C . TYR A 1 184 ? -59.106 -16.111 15.191 1.00 50.59 184 TYR A C 1
ATOM 1432 O O . TYR A 1 184 ? -60.272 -15.724 15.189 1.00 50.59 184 TYR A O 1
ATOM 1440 N N . ALA A 1 185 ? -58.369 -16.128 14.077 1.00 54.12 185 ALA A N 1
ATOM 1441 C CA . ALA A 1 185 ? -58.878 -15.659 12.786 1.00 54.12 185 ALA A CA 1
ATOM 1442 C C . ALA A 1 185 ? -59.967 -16.574 12.188 1.00 54.12 185 ALA A C 1
ATOM 1444 O O . ALA A 1 185 ? -60.797 -16.109 11.408 1.00 54.12 185 ALA A O 1
ATOM 1445 N N . SER A 1 186 ? -59.987 -17.858 12.562 1.00 54.56 186 SER A N 1
ATOM 1446 C CA . SER A 1 186 ? -60.994 -18.830 12.108 1.00 54.56 186 SER A CA 1
ATOM 1447 C C . SER A 1 186 ? -62.270 -18.841 12.960 1.00 54.56 186 SER A C 1
ATOM 1449 O O . SER A 1 186 ? -63.312 -19.246 12.457 1.00 54.56 186 SER A O 1
ATOM 1451 N N . LEU A 1 187 ? -62.227 -18.326 14.194 1.00 52.66 187 LEU A N 1
ATOM 1452 C CA . LEU A 1 187 ? -63.397 -18.187 15.079 1.00 52.66 187 LEU A CA 1
ATOM 1453 C C . LEU A 1 187 ? -64.199 -16.890 14.867 1.00 52.66 187 LEU A C 1
ATOM 1455 O O . LEU A 1 187 ? -65.287 -16.754 15.410 1.00 52.66 187 LEU A O 1
ATOM 1459 N N . LEU A 1 188 ? -63.685 -15.937 14.083 1.00 55.53 188 LEU A N 1
ATOM 1460 C CA . LEU A 1 188 ? -64.346 -14.652 13.798 1.00 55.53 188 LEU A CA 1
ATOM 1461 C C . LEU A 1 188 ? -65.014 -14.598 12.412 1.00 55.53 188 LEU A C 1
ATOM 1463 O O . LEU A 1 188 ? -65.471 -13.537 11.989 1.00 55.53 188 LEU A O 1
ATOM 1467 N N . ARG A 1 189 ? -65.062 -15.723 11.684 1.00 53.97 189 ARG A N 1
ATOM 1468 C CA . ARG A 1 189 ? -65.690 -15.819 10.354 1.00 53.97 189 ARG A CA 1
ATOM 1469 C C . ARG A 1 189 ? -66.682 -16.990 10.233 1.00 53.97 189 ARG A C 1
ATOM 1471 O O . ARG A 1 189 ? -66.803 -17.572 9.157 1.00 53.97 189 ARG A O 1
ATOM 1478 N N . GLY A 1 190 ? -67.386 -17.321 11.313 1.00 40.69 190 GLY A N 1
ATOM 1479 C CA . GLY A 1 190 ? -68.470 -18.307 11.328 1.00 40.69 190 GLY A CA 1
ATOM 1480 C C . GLY A 1 190 ? -69.465 -18.003 12.426 1.00 40.69 190 GLY A C 1
ATOM 1481 O O . GLY A 1 190 ? -69.035 -18.069 13.594 1.00 40.69 190 GLY A O 1
#

Solvent-accessible surface area (backbone atoms only — not comparable to full-atom values): 11095 Å² total; per-residue (Å²): 139,81,88,79,81,8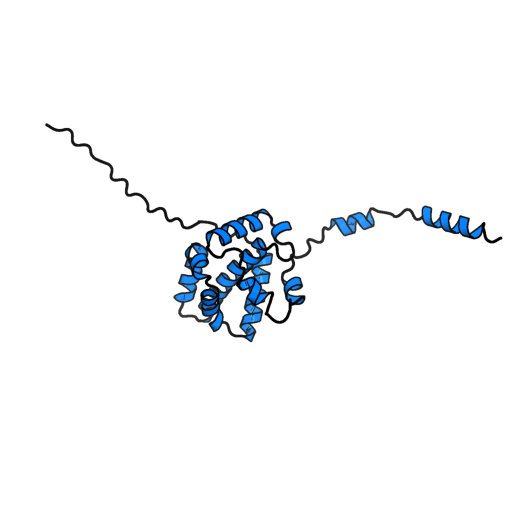3,77,80,78,74,76,74,73,76,80,71,84,49,57,84,68,72,74,80,66,58,56,68,66,53,40,49,39,40,36,52,52,53,49,59,52,28,73,77,72,45,56,85,53,53,66,58,48,43,53,74,67,54,44,54,57,45,34,64,46,29,64,67,46,39,50,39,48,52,52,22,74,68,48,91,42,68,68,59,19,43,52,29,48,48,52,49,52,16,52,52,38,39,34,44,37,24,44,70,34,50,77,46,44,20,78,79,37,47,70,44,12,52,53,26,38,56,54,44,54,74,38,75,52,62,95,66,47,62,58,50,42,57,76,48,41,41,98,86,52,74,43,67,64,52,53,61,63,61,33,66,76,75,76,72,56,76,54,63,70,44,55,61,66,69,51,69,76,74,74,61,63,67,60,53,57,56,54,56,62,60,65,75,74,114

Radius of gyration: 27.39 Å; Cα contacts (8 Å, |Δi|>4): 149; chains: 1; bounding box: 118×47×58 Å

Foldseek 3Di:
DDDDDDPPPPPPDPPLLQPPPDLVLQDPLLLVLLLVLLCVVCVVVPLPCLVVVCVVLVCVLLLVSHPVSVVLCVQLVPDPDVVSVSVSSSSSLSSLLSLLCLCVCQLNNCVVVVVSSVVSVVSCVVSVNPNDRVSCCVRQVPPPDRPPVSSVSNHDDPPPVPVVVVVVVVPPPPPPVVVVVVVVVVVVPD

pLDDT: mean 74.87, std 20.38, range [34.31, 96.25]

Sequence (190 aa):
MEAVTHAARGRRKATSDGVQCDLAFLPEILTRQCRSLIESYHEVHGFASLPNMLWQFRMGPLIERHAELRQLLRRASTTRSAKKANEGFVRIATTILSLEILASSFAGWSAIYPVAGETARDLLQRSAHGPHMPLMDFYLYPPKQISAAAVAALAPPHSRSTDEAGLYRASKPELQGEKRALQYASLLRG